Protein AF-0000000070124436 (afdb_homodimer)

Solvent-accessible surface area (backbone atoms only — not comparable to full-atom values): 19548 Å² total; per-residue (Å²): 135,84,79,78,80,75,77,77,76,76,77,74,76,73,74,72,74,65,78,70,79,75,69,71,74,76,61,73,59,86,66,74,89,66,59,55,86,72,62,61,58,16,53,61,48,29,40,50,40,64,62,49,40,43,67,72,51,75,70,57,76,91,48,35,59,70,53,32,69,69,32,52,50,45,38,53,51,52,23,51,37,37,50,46,36,43,63,74,24,42,48,58,51,40,73,71,40,59,71,69,62,23,51,17,34,51,40,8,45,36,22,35,48,30,46,24,31,52,34,46,41,51,49,46,52,24,47,66,58,54,58,83,84,62,58,70,65,58,50,52,48,50,54,50,50,39,52,52,42,46,52,52,29,53,52,32,47,52,53,24,45,75,32,48,74,38,57,18,32,60,67,88,53,84,114,135,85,80,75,81,75,77,77,76,76,76,74,76,72,73,72,73,66,77,69,78,74,69,68,74,78,60,73,59,85,65,74,90,68,59,54,86,72,61,59,59,16,54,62,49,30,40,51,40,66,63,49,41,43,67,70,51,76,68,57,75,91,49,35,58,71,54,32,68,68,32,51,49,45,37,52,51,51,23,52,38,38,48,45,36,45,63,74,25,41,47,58,51,39,74,71,41,61,71,68,60,23,52,17,33,50,40,7,43,37,23,34,47,30,45,24,32,51,33,45,41,51,51,45,51,26,48,67,58,54,57,83,83,64,58,69,66,60,49,50,50,52,52,50,49,39,53,50,40,47,52,53,28,52,52,33,48,52,53,24,46,74,33,48,73,38,57,18,32,59,65,88,52,83,112

Foldseek 3Di:
DPPPPPPPPPPPPPPPPPPDPPPVPLPPQPADQDWCVVQAQFADFFACLLVSLCVNLVDDLVCLQSHHPVSLVSLVVNLVQLVCCLPVWLVVQLVPDDDLSNVQSVLSNLSSLLNNLVSVLSNLSNCLNHDPDDPPVVSVVSVVVSVVSVVVNVVSSVVRNVRGPRGHDGTDDGD/DPPPPPPPPPPPPPPPPPPDPPPVPLPPQPADQDWCVVQAQFADFFACLLVSLCVNLVDDLVCLQSHHPVSLVSLVVNLVQLVCCLPVWLVVQLVPDDDLSNVQSVLSSLSSLLNNLVSVLSNLSNCLNHDDDDPPVVSVVSVVVSVVSVVVNVVSSVVRNVRGPRGHDGTDDGD

Nearest PDB structures (foldseek):
  1cnt-assembly1_4  TM=2.556E-01  e=4.497E+00  Homo sapiens
  1cnt-assembly1_4  TM=2.766E-01  e=3.875E+00  Homo sapiens

Sequence (350 aa):
MFFSKTLILALATAAVALPTSQQLDKRAGILKKEPYSQFQVSDGVGGDALAEVKKKFPIDEAKIASIDPADLQIIKDARTTAEKAEVEGFNPAIAKATGEEKEELEVGKTKNKVLKLQLEVEELQAELAQVKTENAEDKKKRAAKLEEEKKKLDSNINLDKKNAGKKSKSVAFNGMFFSKTLILALATAAVALPTSQQLDKRAGILKKEPYSQFQVSDGVGGDALAEVKKKFPIDEAKIASIDPADLQIIKDARTTAEKAEVEGFNPAIAKATGEEKEELEVGKTKNKVLKLQLEVEELQAELAQVKTENAEDKKKRAAKLEEEKKKLDSNINLDKKNAGKKSKSVAFNG

Organism: Pyricularia oryzae (strain 70-15 / ATCC MYA-4617 / FGSC 8958) (NCBI:txid242507)

Secondary structure (DSSP, 8-state):
-----------------------------------HHHH---SEEBS-HHHHHHHHS---GGGGGG--HHHHHHHHHHHHHHHHIIIIIIHHHHHH--HHHHHHHHHHHHHHHHHHHHHHHHHHHHHHHH--S--HHHHHHHHHHHHHHHHHHHHHHHHHHHTBTSEE-------/-----------------------------------HHHH---SEEBS-HHHHHHHHS---GGGGGG--HHHHHHHHHHHHHHHHIIIIIIHHHHHH--HHHHHHHHHHHHHHHHHHHHHHHHHHHHHHHH--S--HHHHHHHHHHHHHHHHHHHHHHHHHHHTBT-EE-------

Structure (mmCIF, N/CA/C/O backbone):
data_AF-0000000070124436-model_v1
#
loop_
_entity.id
_entity.type
_entity.pdbx_description
1 polymer 'Small secreted protein'
#
loop_
_atom_site.group_PDB
_atom_site.id
_atom_site.type_symbol
_atom_site.label_atom_id
_atom_site.label_alt_id
_atom_site.label_comp_id
_atom_site.label_asym_id
_atom_site.label_entity_id
_atom_site.label_seq_id
_atom_site.pdbx_PDB_ins_code
_atom_site.Cartn_x
_atom_site.Cartn_y
_atom_site.Cartn_z
_atom_site.occupancy
_atom_site.B_iso_or_equiv
_atom_site.auth_seq_id
_atom_site.auth_comp_id
_atom_site.auth_asym_id
_atom_site.auth_atom_id
_atom_site.pdbx_PDB_model_num
ATOM 1 N N . MET A 1 1 ? -62.594 65.5 -26.578 1 29.92 1 MET A N 1
ATOM 2 C CA . MET A 1 1 ? -62.312 64.812 -25.297 1 29.92 1 MET A CA 1
ATOM 3 C C . MET A 1 1 ? -61.469 63.594 -25.484 1 29.92 1 MET A C 1
ATOM 5 O O . MET A 1 1 ? -61.875 62.656 -26.203 1 29.92 1 MET A O 1
ATOM 9 N N . PHE A 1 2 ? -60.062 63.781 -25.609 1 34.56 2 PHE A N 1
ATOM 10 C CA . PHE A 1 2 ? -58.969 62.906 -26 1 34.56 2 PHE A CA 1
ATOM 11 C C . PHE A 1 2 ? -58.781 61.781 -24.984 1 34.56 2 PHE A C 1
ATOM 13 O O . PHE A 1 2 ? -58.5 62.031 -23.812 1 34.56 2 PHE A O 1
ATOM 20 N N . PHE A 1 3 ? -59.594 60.75 -25.078 1 38.31 3 PHE A N 1
ATOM 21 C CA . PHE A 1 3 ? -59.562 59.531 -24.25 1 38.31 3 PHE A CA 1
ATOM 22 C C . PHE A 1 3 ? -58.156 58.906 -24.297 1 38.31 3 PHE A C 1
ATOM 24 O O . PHE A 1 3 ? -57.719 58.469 -25.359 1 38.31 3 PHE A O 1
ATOM 31 N N . SER A 1 4 ? -57.188 59.375 -23.547 1 36.41 4 SER A N 1
ATOM 32 C CA . SER A 1 4 ? -55.812 58.844 -23.391 1 36.41 4 SER A CA 1
ATOM 33 C C . SER A 1 4 ? -55.844 57.406 -22.891 1 36.41 4 SER A C 1
ATOM 35 O O . SER A 1 4 ? -56.375 57.156 -21.812 1 36.41 4 SER A O 1
ATOM 37 N N . LYS A 1 5 ? -55.875 56.438 -23.828 1 42.44 5 LYS A N 1
ATOM 38 C CA . LYS A 1 5 ? -55.844 55 -23.594 1 42.44 5 LYS A CA 1
ATOM 39 C C . LYS A 1 5 ? -54.594 54.625 -22.812 1 42.44 5 LYS A C 1
ATOM 41 O O . LYS A 1 5 ? -53.469 54.875 -23.25 1 42.44 5 LYS A O 1
ATOM 46 N N . THR A 1 6 ? -54.688 54.688 -21.469 1 39.22 6 THR A N 1
ATOM 47 C CA . THR A 1 6 ? -53.625 54.281 -20.578 1 39.22 6 THR A CA 1
ATOM 48 C C . THR A 1 6 ? -53.281 52.812 -20.781 1 39.22 6 THR A C 1
ATOM 50 O O . THR A 1 6 ? -54.156 51.938 -20.656 1 39.22 6 THR A O 1
ATOM 53 N N . LEU A 1 7 ? -52.406 52.469 -21.672 1 38.19 7 LEU A N 1
ATOM 54 C CA . LEU A 1 7 ? -51.906 51.125 -21.922 1 38.19 7 LEU A CA 1
ATOM 55 C C . LEU A 1 7 ? -51.25 50.562 -20.656 1 38.19 7 LEU A C 1
ATOM 57 O O . LEU A 1 7 ? -50.281 51.125 -20.141 1 38.19 7 LEU A O 1
ATOM 61 N N . ILE A 1 8 ? -52.062 50 -19.766 1 37.03 8 ILE A N 1
ATOM 62 C CA . ILE A 1 8 ? -51.531 49.344 -18.578 1 37.03 8 ILE A CA 1
ATOM 63 C C . ILE A 1 8 ? -50.625 48.188 -19 1 37.03 8 ILE A C 1
ATOM 65 O O . ILE A 1 8 ? -51.062 47.25 -19.703 1 37.03 8 ILE A O 1
ATOM 69 N N . LEU A 1 9 ? -49.344 48.438 -19.188 1 38.34 9 LEU A N 1
ATOM 70 C CA . LEU A 1 9 ? -48.312 47.406 -19.406 1 38.34 9 LEU A CA 1
ATOM 71 C C . LEU A 1 9 ? -48.281 46.438 -18.234 1 38.34 9 LEU A C 1
ATOM 73 O O . LEU A 1 9 ? -47.969 46.812 -17.109 1 38.34 9 LEU A O 1
ATOM 77 N N . ALA A 1 10 ? -49.125 45.438 -18.25 1 35.84 10 ALA A N 1
ATOM 78 C CA . ALA A 1 10 ? -49.062 44.344 -17.297 1 35.84 10 ALA A CA 1
ATOM 79 C C . ALA A 1 10 ? -47.688 43.688 -17.312 1 35.84 10 ALA A C 1
ATOM 81 O O . ALA A 1 10 ? -47.25 43.156 -18.359 1 35.84 10 ALA A O 1
ATOM 82 N N . LEU A 1 11 ? -46.75 44.281 -16.625 1 37.69 11 LEU A N 1
ATOM 83 C CA . LEU A 1 11 ? -45.469 43.562 -16.406 1 37.69 11 LEU A CA 1
ATOM 84 C C . LEU A 1 11 ? -45.719 42.188 -15.797 1 37.69 11 LEU A C 1
ATOM 86 O O . LEU A 1 11 ? -46.188 42.094 -14.656 1 37.69 11 LEU A O 1
ATOM 90 N N . ALA A 1 12 ? -46.125 41.219 -16.609 1 35.34 12 ALA A N 1
ATOM 91 C CA . ALA A 1 12 ? -46.188 39.812 -16.172 1 35.34 12 ALA A CA 1
ATOM 92 C C . ALA A 1 12 ? -44.875 39.406 -15.516 1 35.34 12 ALA A C 1
ATOM 94 O O . ALA A 1 12 ? -43.812 39.5 -16.109 1 35.34 12 ALA A O 1
ATOM 95 N N . THR A 1 13 ? -44.688 39.656 -14.219 1 33.97 13 THR A N 1
ATOM 96 C CA . THR A 1 13 ? -43.562 39.094 -13.453 1 33.97 13 THR A CA 1
ATOM 97 C C . THR A 1 13 ? -43.438 37.594 -13.703 1 33.97 13 THR A C 1
ATOM 99 O O . THR A 1 13 ? -44.344 36.812 -13.414 1 33.97 13 THR A O 1
ATOM 102 N N . ALA A 1 14 ? -42.844 37.156 -14.828 1 34.78 14 ALA A N 1
ATOM 103 C CA . ALA A 1 14 ? -42.5 35.75 -14.969 1 34.78 14 ALA A CA 1
ATOM 104 C C . ALA A 1 14 ? -41.719 35.281 -13.742 1 34.78 14 ALA A C 1
ATOM 106 O O . ALA A 1 14 ? -40.688 35.844 -13.398 1 34.78 14 ALA A O 1
ATOM 107 N N . ALA A 1 15 ? -42.438 34.781 -12.758 1 35.09 15 ALA A N 1
ATOM 108 C CA . ALA A 1 15 ? -41.781 34 -11.711 1 35.09 15 ALA A CA 1
ATOM 109 C C . ALA A 1 15 ? -40.75 33.031 -12.305 1 35.09 15 ALA A C 1
ATOM 111 O O . ALA A 1 15 ? -41.094 32.219 -13.172 1 35.09 15 ALA A O 1
ATOM 112 N N . VAL A 1 16 ? -39.531 33.5 -12.609 1 34.16 16 VAL A N 1
ATOM 113 C CA . VAL A 1 16 ? -38.469 32.562 -12.875 1 34.16 16 VAL A CA 1
ATOM 114 C C . VAL A 1 16 ? -38.531 31.391 -11.875 1 34.16 16 VAL A C 1
ATOM 116 O O . VAL A 1 16 ? -38.406 31.594 -10.672 1 34.16 16 VAL A O 1
ATOM 119 N N . ALA A 1 17 ? -39.406 30.359 -12.109 1 35.66 17 ALA A N 1
ATOM 120 C CA . ALA A 1 17 ? -39.25 29.109 -11.383 1 35.66 17 ALA A CA 1
ATOM 121 C C . ALA A 1 17 ? -37.781 28.766 -11.156 1 35.66 17 ALA A C 1
ATOM 123 O O . ALA A 1 17 ? -37 28.672 -12.109 1 35.66 17 ALA A O 1
ATOM 124 N N . LEU A 1 18 ? -37.094 29.359 -10.188 1 31.45 18 LEU A N 1
ATOM 125 C CA . LEU A 1 18 ? -35.781 28.812 -9.789 1 31.45 18 LEU A CA 1
ATOM 126 C C . LEU A 1 18 ? -35.812 27.281 -9.828 1 31.45 18 LEU A C 1
ATOM 128 O O . LEU A 1 18 ? -36.812 26.672 -9.422 1 31.45 18 LEU A O 1
ATOM 132 N N . PRO A 1 19 ? -35.094 26.641 -10.812 1 36.31 19 PRO A N 1
ATOM 133 C CA . PRO A 1 19 ? -35.062 25.172 -10.742 1 36.31 19 PRO A CA 1
ATOM 134 C C . PRO A 1 19 ? -35.031 24.656 -9.312 1 36.31 19 PRO A C 1
ATOM 136 O O . PRO A 1 19 ? -34.438 25.297 -8.43 1 36.31 19 PRO A O 1
ATOM 139 N N . THR A 1 20 ? -36.156 24.062 -8.805 1 34.97 20 THR A N 1
ATOM 140 C CA . THR A 1 20 ? -36.125 23.25 -7.59 1 34.97 20 THR A CA 1
ATOM 141 C C . THR A 1 20 ? -34.781 22.609 -7.387 1 34.97 20 THR A C 1
ATOM 143 O O . THR A 1 20 ? -34.062 22.328 -8.352 1 34.97 20 THR A O 1
ATOM 146 N N . SER A 1 21 ? -34.125 22.797 -6.289 1 34.53 21 SER A N 1
ATOM 147 C CA . SER A 1 21 ? -32.969 22.047 -5.781 1 34.53 21 SER A CA 1
ATOM 148 C C . SER A 1 21 ? -33 20.594 -6.25 1 34.53 21 SER A C 1
ATOM 150 O O . SER A 1 21 ? -34 19.891 -6.035 1 34.53 21 SER A O 1
ATOM 152 N N . GLN A 1 22 ? -32.688 20.234 -7.465 1 35.53 22 GLN A N 1
ATOM 153 C CA . GLN A 1 22 ? -32.5 18.828 -7.852 1 35.53 22 GLN A CA 1
ATOM 154 C C . GLN A 1 22 ? -32.094 17.984 -6.656 1 35.53 22 GLN A C 1
ATOM 156 O O . GLN A 1 22 ? -31 18.156 -6.109 1 35.53 22 GLN A O 1
ATOM 161 N N . GLN A 1 23 ? -32.938 17.766 -5.672 1 34.28 23 GLN A N 1
ATOM 162 C CA . GLN A 1 23 ? -32.75 16.688 -4.719 1 34.28 23 GLN A CA 1
ATOM 163 C C . GLN A 1 23 ? -31.969 15.523 -5.359 1 34.28 23 GLN A C 1
ATOM 165 O O . GLN A 1 23 ? -32.469 14.914 -6.316 1 34.28 23 GLN A O 1
ATOM 170 N N . LEU A 1 24 ? -30.781 15.609 -5.734 1 37.94 24 LEU A N 1
ATOM 171 C CA . LEU A 1 24 ? -30.031 14.414 -6.121 1 37.94 24 LEU A CA 1
ATOM 172 C C . LEU A 1 24 ? -30.641 13.172 -5.48 1 37.94 24 LEU A C 1
ATOM 174 O O . LEU A 1 24 ? -30.828 13.117 -4.262 1 37.94 24 LEU A O 1
ATOM 178 N N . ASP A 1 25 ? -31.625 12.547 -6.012 1 37.94 25 ASP A N 1
ATOM 179 C CA . ASP A 1 25 ? -32.188 11.258 -5.598 1 37.94 25 ASP A CA 1
ATOM 180 C C . ASP A 1 25 ? -31.156 10.43 -4.836 1 37.94 25 ASP A C 1
ATOM 182 O O . ASP A 1 25 ? -30.094 10.102 -5.375 1 37.94 25 ASP A O 1
ATOM 186 N N . LYS A 1 26 ? -30.844 10.688 -3.6 1 44.31 26 LYS A N 1
ATOM 187 C CA . LYS A 1 26 ? -30.078 9.805 -2.73 1 44.31 26 LYS A CA 1
ATOM 188 C C . LYS A 1 26 ? -30.266 8.344 -3.119 1 44.31 26 LYS A C 1
ATOM 190 O O . LYS A 1 26 ? -31.344 7.773 -2.893 1 44.31 26 LYS A O 1
ATOM 195 N N . ARG A 1 27 ? -29.812 7.844 -4.262 1 51.59 27 ARG A N 1
ATOM 196 C CA . ARG A 1 27 ? -29.906 6.434 -4.633 1 51.59 27 ARG A CA 1
ATOM 197 C C . ARG A 1 27 ? -29.562 5.535 -3.447 1 51.59 27 ARG A C 1
ATOM 199 O O . ARG A 1 27 ? -28.609 5.797 -2.719 1 51.59 27 ARG A O 1
ATOM 206 N N . ALA A 1 28 ? -30.516 4.719 -2.883 1 57.5 28 ALA A N 1
ATOM 207 C CA . ALA A 1 28 ? -30.375 3.783 -1.77 1 57.5 28 ALA A CA 1
ATOM 208 C C . ALA A 1 28 ? -29.172 2.855 -1.979 1 57.5 28 ALA A C 1
ATOM 210 O O . ALA A 1 28 ? -28.844 2.502 -3.115 1 57.5 28 ALA A O 1
ATOM 211 N N . GLY A 1 29 ? -28.328 2.711 -1.024 1 70.06 29 GLY A N 1
ATOM 212 C CA . GLY A 1 29 ? -27.25 1.732 -1.047 1 70.06 29 GLY A CA 1
ATOM 213 C C . GLY A 1 29 ? -27.672 0.386 -1.6 1 70.06 29 GLY A C 1
ATOM 214 O O . GLY A 1 29 ? -28.766 -0.093 -1.301 1 70.06 29 GLY A O 1
ATOM 215 N N . ILE A 1 30 ? -26.938 -0.094 -2.631 1 88.44 30 ILE A N 1
ATOM 216 C CA . ILE A 1 30 ? -27.266 -1.363 -3.27 1 88.44 30 ILE A CA 1
ATOM 217 C C . ILE A 1 30 ? -26.406 -2.477 -2.689 1 88.44 30 ILE A C 1
ATOM 219 O O . ILE A 1 30 ? -26.672 -3.66 -2.906 1 88.44 30 ILE A O 1
ATOM 223 N N . LEU A 1 31 ? -25.422 -2.105 -1.92 1 96.06 31 LEU A N 1
ATOM 224 C CA . LEU A 1 31 ? -24.531 -3.115 -1.346 1 96.06 31 LEU A CA 1
ATOM 225 C C . LEU A 1 31 ? -24.969 -3.49 0.064 1 96.06 31 LEU A C 1
ATOM 227 O O . LEU A 1 31 ? -25.562 -2.666 0.775 1 96.06 31 LEU A O 1
ATOM 231 N N . LYS A 1 32 ? -24.703 -4.684 0.387 1 93.56 32 LYS A N 1
ATOM 232 C CA . LYS A 1 32 ? -24.891 -5.191 1.741 1 93.56 32 LYS A CA 1
ATOM 233 C C . LYS A 1 32 ? -23.562 -5.602 2.375 1 93.56 32 LYS A C 1
ATOM 235 O O . LYS A 1 32 ? -22.719 -6.191 1.711 1 93.56 32 LYS A O 1
ATOM 240 N N . LYS A 1 33 ? -23.5 -5.254 3.635 1 93.5 33 LYS A N 1
ATOM 241 C CA . LYS A 1 33 ? -22.328 -5.723 4.371 1 93.5 33 LYS A CA 1
ATOM 242 C C . LYS A 1 33 ? -22.359 -7.238 4.562 1 93.5 33 LYS A C 1
ATOM 244 O O . LYS A 1 33 ? -23.344 -7.777 5.066 1 93.5 33 LYS A O 1
ATOM 249 N N . GLU A 1 34 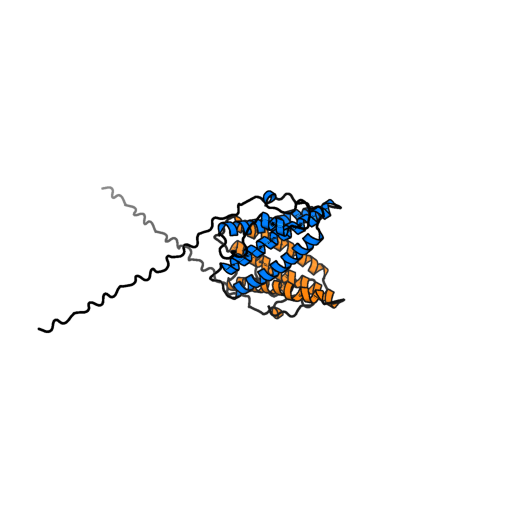? -21.375 -7.926 4.129 1 95.38 34 GLU A N 1
ATOM 250 C CA . GLU A 1 34 ? -21.25 -9.375 4.23 1 95.38 34 GLU A CA 1
ATOM 251 C C . GLU A 1 34 ? -19.891 -9.781 4.785 1 95.38 34 GLU A C 1
ATOM 253 O O . GLU A 1 34 ? -18.906 -9.055 4.633 1 95.38 34 GLU A O 1
ATOM 258 N N . PRO A 1 35 ? -19.828 -10.898 5.566 1 95.44 35 PRO A N 1
ATOM 259 C CA . PRO A 1 35 ? -18.516 -11.383 5.973 1 95.44 35 PRO A CA 1
ATOM 260 C C . PRO A 1 35 ? -17.656 -11.836 4.789 1 95.44 35 PRO A C 1
ATOM 262 O O . PRO A 1 35 ? -18.188 -12.102 3.707 1 95.44 35 PRO A O 1
ATOM 265 N N . TYR A 1 36 ? -16.406 -11.922 4.945 1 97.38 36 TYR A N 1
ATOM 266 C CA . TYR A 1 36 ? -15.453 -12.258 3.9 1 97.38 36 TYR A CA 1
ATOM 267 C C . TYR A 1 36 ? -15.844 -13.555 3.195 1 97.38 36 TYR A C 1
ATOM 269 O O . TYR A 1 36 ? -15.719 -13.664 1.973 1 97.38 36 TYR A O 1
ATOM 277 N N . SER A 1 37 ? -16.297 -14.539 3.994 1 96.38 37 SER A N 1
ATOM 278 C CA . SER A 1 37 ? -16.656 -15.844 3.447 1 96.38 37 SER A CA 1
ATOM 279 C C . SER A 1 37 ? -17.734 -15.727 2.379 1 96.38 37 SER A C 1
ATOM 281 O O . SER A 1 37 ? -17.828 -16.578 1.495 1 96.38 37 SER A O 1
ATOM 283 N N . GLN A 1 38 ? -18.453 -14.594 2.418 1 96.19 38 GLN A N 1
ATOM 284 C CA . GLN A 1 38 ? -19.562 -14.438 1.489 1 96.19 38 GLN A CA 1
ATOM 285 C C . GLN A 1 38 ? -19.172 -13.594 0.283 1 96.19 38 GLN A C 1
ATOM 287 O O . GLN A 1 38 ? -19.703 -13.781 -0.815 1 96.19 38 GLN A O 1
ATOM 292 N N . PHE A 1 39 ? -18.188 -12.734 0.485 1 97.69 39 PHE A N 1
ATOM 293 C CA . PHE A 1 39 ? -17.953 -11.852 -0.647 1 97.69 39 PHE A CA 1
ATOM 294 C C . PHE A 1 39 ? -16.609 -12.172 -1.301 1 97.69 39 PHE A C 1
ATOM 296 O O . PHE A 1 39 ? -16.266 -11.609 -2.346 1 97.69 39 PHE A O 1
ATOM 303 N N . GLN A 1 40 ? -15.836 -13.078 -0.68 1 98.44 40 GLN A N 1
ATOM 304 C CA . GLN A 1 40 ? -14.57 -13.461 -1.294 1 98.44 40 GLN A CA 1
ATOM 305 C C . GLN A 1 40 ? -14.789 -14.094 -2.664 1 98.44 40 GLN A C 1
ATOM 307 O O . GLN A 1 40 ? -15.883 -14.586 -2.959 1 98.44 40 GLN A O 1
ATOM 312 N N . VAL A 1 41 ? -13.664 -14.094 -3.545 1 98.81 41 VAL A N 1
ATOM 313 C CA . VAL A 1 41 ? -13.773 -14.609 -4.902 1 98.81 41 VAL A CA 1
ATOM 314 C C . VAL A 1 41 ? -12.695 -15.664 -5.141 1 98.81 41 VAL A C 1
ATOM 316 O O . VAL A 1 41 ? -12.352 -15.969 -6.285 1 98.81 41 VAL A O 1
ATOM 319 N N . SER A 1 42 ? -12.094 -16.203 -4.082 1 98.88 42 SER A N 1
ATOM 320 C CA . SER A 1 42 ? -10.836 -16.938 -4.172 1 98.88 42 SER A CA 1
ATOM 321 C C . SER A 1 42 ? -11.07 -18.422 -4.34 1 98.88 42 SER A C 1
ATOM 323 O O . SER A 1 42 ? -10.141 -19.188 -4.609 1 98.88 42 SER A O 1
ATOM 325 N N . ASP A 1 43 ? -12.344 -18.906 -4.164 1 98.31 43 ASP A N 1
ATOM 326 C CA . ASP A 1 43 ? -12.617 -20.328 -4.383 1 98.31 43 ASP A CA 1
ATOM 327 C C . ASP A 1 43 ? -12.93 -20.609 -5.852 1 98.31 43 ASP A C 1
ATOM 329 O O . ASP A 1 43 ? -13.164 -19.688 -6.629 1 98.31 43 ASP A O 1
ATOM 333 N N . GLY A 1 44 ? -12.836 -21.953 -6.262 1 98.31 44 GLY A N 1
ATOM 334 C CA . GLY A 1 44 ? -13.172 -22.359 -7.617 1 98.31 44 GLY A CA 1
ATOM 335 C C . GLY A 1 44 ? -11.961 -22.469 -8.531 1 98.31 44 GLY A C 1
ATOM 336 O O . GLY A 1 44 ? -11.062 -23.266 -8.273 1 98.31 44 GLY A O 1
ATOM 337 N N . VAL A 1 45 ? -11.922 -21.625 -9.633 1 98.88 45 VAL A N 1
ATOM 338 C CA . VAL A 1 45 ? -10.82 -21.641 -10.586 1 98.88 45 VAL A CA 1
ATOM 339 C C . VAL A 1 45 ? -10.414 -20.219 -10.945 1 98.88 45 VAL A C 1
ATOM 341 O O . VAL A 1 45 ? -11.219 -19.281 -10.82 1 98.88 45 VAL A O 1
ATOM 344 N N . GLY A 1 46 ? -9.195 -20.094 -11.32 1 98.88 46 GLY A N 1
ATOM 345 C CA . GLY A 1 46 ? -8.734 -18.812 -11.805 1 98.88 46 GLY A CA 1
ATOM 346 C C . GLY A 1 46 ? -9.289 -18.453 -13.172 1 98.88 46 GLY A C 1
ATOM 347 O O . GLY A 1 46 ? -9.859 -19.297 -13.859 1 98.88 46 GLY A O 1
ATOM 348 N N . GLY A 1 47 ? -9.18 -17.156 -13.5 1 98.88 47 GLY A N 1
ATOM 349 C CA . GLY A 1 47 ? -9.445 -16.766 -14.875 1 98.88 47 GLY A CA 1
ATOM 350 C C . GLY A 1 47 ? -10.492 -15.672 -14.992 1 98.88 47 GLY A C 1
ATOM 351 O O . GLY A 1 47 ? -10.516 -14.93 -15.977 1 98.88 47 GLY A O 1
ATOM 352 N N . ASP A 1 48 ? -11.43 -15.562 -14.023 1 98.75 48 ASP A N 1
ATOM 353 C CA . ASP A 1 48 ? -12.562 -14.656 -14.164 1 98.75 48 ASP A CA 1
ATOM 354 C C . ASP A 1 48 ? -12.758 -13.812 -12.906 1 98.75 48 ASP A C 1
ATOM 356 O O . ASP A 1 48 ? -13.891 -13.453 -12.562 1 98.75 48 ASP A O 1
ATOM 360 N N . ALA A 1 49 ? -11.672 -13.57 -12.18 1 98.94 49 ALA A N 1
ATOM 361 C CA . ALA A 1 49 ? -11.75 -12.922 -10.867 1 98.94 49 ALA A CA 1
ATOM 362 C C . ALA A 1 49 ? -12.453 -11.57 -10.969 1 98.94 49 ALA A C 1
ATOM 364 O O . ALA A 1 49 ? -13.312 -11.25 -10.141 1 98.94 49 ALA A O 1
ATOM 365 N N . LEU A 1 50 ? -12.133 -10.766 -12.016 1 98.94 50 LEU A N 1
ATOM 366 C CA . LEU A 1 50 ? -12.734 -9.445 -12.125 1 98.94 50 LEU A CA 1
ATOM 367 C C . LEU A 1 50 ? -14.25 -9.547 -12.297 1 98.94 50 LEU A C 1
ATOM 369 O O . LEU A 1 50 ? -15 -8.789 -11.68 1 98.94 50 LEU A O 1
ATOM 373 N N . ALA A 1 51 ? -14.633 -10.414 -13.164 1 98.75 51 ALA A N 1
ATOM 374 C CA . ALA A 1 51 ? -16.062 -10.617 -13.367 1 98.75 51 ALA A CA 1
ATOM 375 C C . ALA A 1 51 ? -16.75 -11.039 -12.07 1 98.75 51 ALA A C 1
ATOM 377 O O . ALA A 1 51 ? -17.859 -10.578 -11.766 1 98.75 51 ALA A O 1
ATOM 378 N N . GLU A 1 52 ? -16.125 -11.891 -11.273 1 98.81 52 GLU A N 1
ATOM 379 C CA . GLU A 1 52 ? -16.672 -12.32 -9.992 1 98.81 52 GLU A CA 1
ATOM 380 C C . GLU A 1 52 ? -16.75 -11.164 -9 1 98.81 52 GLU A C 1
ATOM 382 O O . GLU A 1 52 ? -17.734 -11.039 -8.266 1 98.81 52 GLU A O 1
ATOM 387 N N . VAL A 1 53 ? -15.773 -10.297 -8.992 1 98.88 53 VAL A N 1
ATOM 388 C CA . VAL A 1 53 ? -15.797 -9.125 -8.117 1 98.88 53 VAL A CA 1
ATOM 389 C C . VAL A 1 53 ? -16.969 -8.227 -8.492 1 98.88 53 VAL A C 1
ATOM 391 O O . VAL A 1 53 ? -17.703 -7.746 -7.621 1 98.88 53 VAL A O 1
ATOM 394 N N . LYS A 1 54 ? -17.156 -7.984 -9.789 1 98.38 54 LYS A N 1
ATOM 395 C CA . LYS A 1 54 ? -18.219 -7.09 -10.25 1 98.38 54 LYS A CA 1
ATOM 396 C C . LYS A 1 54 ? -19.594 -7.66 -9.93 1 98.38 54 LYS A C 1
ATOM 398 O O . LYS A 1 54 ? -20.547 -6.906 -9.711 1 98.38 54 LYS A O 1
ATOM 403 N N . LYS A 1 55 ? -19.656 -8.953 -9.875 1 97.75 55 LYS A N 1
ATOM 404 C CA . LYS A 1 55 ? -20.906 -9.586 -9.484 1 97.75 55 LYS A CA 1
ATOM 405 C C . LYS A 1 55 ? -21.188 -9.359 -8 1 97.75 55 LYS A C 1
ATOM 407 O O . LYS A 1 55 ? -22.328 -9.094 -7.613 1 97.75 55 LYS A O 1
ATOM 412 N N . LYS A 1 56 ? -20.156 -9.414 -7.148 1 97.81 56 LYS A N 1
ATOM 413 C CA . LYS A 1 56 ? -20.297 -9.234 -5.707 1 97.81 56 LYS A CA 1
ATOM 414 C C . LYS A 1 56 ? -20.5 -7.762 -5.355 1 97.81 56 LYS A C 1
ATOM 416 O O . LYS A 1 56 ? -21.172 -7.438 -4.375 1 97.81 56 LYS A O 1
ATOM 421 N N . PHE A 1 57 ? -19.922 -6.941 -6.137 1 98.31 57 PHE A N 1
ATOM 422 C CA . PHE A 1 57 ? -19.969 -5.496 -5.949 1 98.31 57 PHE A CA 1
ATOM 423 C C . PHE A 1 57 ? -20.406 -4.801 -7.234 1 98.31 57 PHE A C 1
ATOM 425 O O . PHE A 1 57 ? -19.594 -4.18 -7.918 1 98.31 57 PHE A O 1
ATOM 432 N N . PRO A 1 58 ? -21.734 -4.789 -7.484 1 97.19 58 PRO A N 1
ATOM 433 C CA . PRO A 1 58 ? -22.219 -4.27 -8.766 1 97.19 58 PRO A CA 1
ATOM 434 C C . PRO A 1 58 ? -22.297 -2.746 -8.789 1 97.19 58 PRO A C 1
ATOM 436 O O . PRO A 1 58 ? -23.375 -2.186 -9.008 1 97.19 58 PRO A O 1
ATOM 439 N N . ILE A 1 59 ? -21.156 -2.17 -8.664 1 95.38 59 ILE A N 1
ATOM 440 C CA . ILE A 1 59 ? -21.031 -0.716 -8.695 1 95.38 59 ILE A CA 1
ATOM 441 C C . ILE A 1 59 ? -21.016 -0.236 -10.148 1 95.38 59 ILE A C 1
ATOM 443 O O . ILE A 1 59 ? -20.312 -0.8 -10.984 1 95.38 59 ILE A O 1
ATOM 447 N N . ASP A 1 60 ? -21.828 0.796 -10.406 1 94 60 ASP A N 1
ATOM 448 C CA . ASP A 1 60 ? -21.75 1.47 -11.703 1 94 60 ASP A CA 1
ATOM 449 C C . ASP A 1 60 ? -20.594 2.465 -11.742 1 94 60 ASP A C 1
ATOM 451 O O . ASP A 1 60 ? -20.719 3.58 -11.227 1 94 60 ASP A O 1
ATOM 455 N N . GLU A 1 61 ? -19.547 2.094 -12.422 1 93.75 61 GLU A N 1
ATOM 456 C CA . GLU A 1 61 ? -18.328 2.898 -12.43 1 93.75 61 GLU A CA 1
ATOM 457 C C . GLU A 1 61 ? -18.562 4.254 -13.086 1 93.75 61 GLU A C 1
ATOM 459 O O . GLU A 1 61 ? -17.922 5.25 -12.727 1 93.75 61 GLU A O 1
ATOM 464 N N . ALA A 1 62 ? -19.484 4.324 -13.945 1 93.31 62 ALA A N 1
ATOM 465 C CA . ALA A 1 62 ? -19.812 5.574 -14.625 1 93.31 62 ALA A CA 1
ATOM 466 C C . ALA A 1 62 ? -20.484 6.559 -13.672 1 93.31 62 ALA A C 1
ATOM 468 O O . ALA A 1 62 ? -20.516 7.766 -13.938 1 93.31 62 ALA A O 1
ATOM 469 N N . LYS A 1 63 ? -21 6.055 -12.602 1 94.31 63 LYS A N 1
ATOM 470 C CA . LYS A 1 63 ? -21.734 6.891 -11.648 1 94.31 63 LYS A CA 1
ATOM 471 C C . LYS A 1 63 ? -21.047 6.891 -10.281 1 94.31 63 LYS A C 1
ATOM 473 O O . LYS A 1 63 ? -21.688 7.148 -9.266 1 94.31 63 LYS A O 1
ATOM 478 N N . ILE A 1 64 ? -19.781 6.613 -10.273 1 96.06 64 ILE A N 1
ATOM 479 C CA . ILE A 1 64 ? -19.078 6.418 -9.016 1 96.06 64 ILE A CA 1
ATOM 480 C C . ILE A 1 64 ? -19 7.742 -8.25 1 96.06 64 ILE A C 1
ATOM 482 O O . ILE A 1 64 ? -18.938 7.754 -7.023 1 96.06 64 ILE A O 1
ATOM 486 N N . ALA A 1 65 ? -19.109 8.836 -8.953 1 93.44 65 ALA A N 1
ATOM 487 C CA . ALA A 1 65 ? -19.062 10.156 -8.336 1 93.44 65 ALA A CA 1
ATOM 488 C C . ALA A 1 65 ? -20.25 10.375 -7.402 1 93.44 65 ALA A C 1
ATOM 490 O O . ALA A 1 65 ? -20.172 11.141 -6.445 1 93.44 65 ALA A O 1
ATOM 491 N N . SER A 1 66 ? -21.328 9.695 -7.672 1 93.94 66 SER A N 1
ATOM 492 C CA . SER A 1 66 ? -22.547 9.875 -6.891 1 93.94 66 SER A CA 1
ATOM 493 C C . SER A 1 66 ? -22.875 8.633 -6.066 1 93.94 66 SER A C 1
ATOM 495 O O . SER A 1 66 ? -24.016 8.438 -5.641 1 93.94 66 SER A O 1
ATOM 497 N N . ILE A 1 67 ? -21.844 7.828 -5.855 1 95.44 67 ILE A N 1
ATOM 498 C CA . ILE A 1 67 ? -22.062 6.613 -5.082 1 95.44 67 ILE A CA 1
ATOM 499 C C . ILE A 1 67 ? -22.594 6.973 -3.695 1 95.44 67 ILE A C 1
ATOM 501 O O . ILE A 1 67 ? -22.188 7.973 -3.104 1 95.44 67 ILE A O 1
ATOM 505 N N . ASP A 1 68 ? -23.547 6.145 -3.188 1 93.75 68 ASP A N 1
ATOM 506 C CA . ASP A 1 68 ? -24.078 6.277 -1.836 1 93.75 68 ASP A CA 1
ATOM 507 C C . ASP A 1 68 ? -22.969 6.145 -0.791 1 93.75 68 ASP A C 1
ATOM 509 O O . ASP A 1 68 ? -22.141 5.234 -0.869 1 93.75 68 ASP A O 1
ATOM 513 N N . PRO A 1 69 ? -22.969 7.062 0.196 1 91.62 69 PRO A N 1
ATOM 514 C CA . PRO A 1 69 ? -21.922 6.996 1.21 1 91.62 69 PRO A CA 1
ATOM 515 C C . PRO A 1 69 ? -21.891 5.656 1.944 1 91.62 69 PRO A C 1
ATOM 517 O O . PRO A 1 69 ? -20.812 5.188 2.338 1 91.62 69 PRO A O 1
ATOM 520 N N . ALA A 1 70 ? -22.969 5.07 2.184 1 92.69 70 ALA A N 1
ATOM 521 C CA . ALA A 1 70 ? -23.016 3.764 2.836 1 92.69 70 ALA A CA 1
ATOM 522 C C . ALA A 1 70 ? -22.375 2.693 1.958 1 92.69 70 ALA A C 1
ATOM 524 O O . ALA A 1 70 ? -21.641 1.825 2.455 1 92.69 70 ALA A O 1
ATOM 525 N N . ASP A 1 71 ? -22.641 2.771 0.646 1 96.5 71 ASP A N 1
ATOM 526 C CA . ASP A 1 71 ? -22.016 1.847 -0.294 1 96.5 71 ASP A CA 1
ATOM 527 C C . ASP A 1 71 ? -20.5 2.045 -0.334 1 96.5 71 ASP A C 1
ATOM 529 O O . ASP A 1 71 ? -19.734 1.074 -0.363 1 96.5 71 ASP A O 1
ATOM 533 N N . LEU A 1 72 ? -20.125 3.277 -0.309 1 95.5 72 LEU A N 1
ATOM 534 C CA . LEU A 1 72 ? -18.688 3.561 -0.306 1 95.5 72 LEU A CA 1
ATOM 535 C C . LEU A 1 72 ? -18.031 2.99 0.943 1 95.5 72 LEU A C 1
ATOM 537 O O . LEU A 1 72 ? -16.922 2.453 0.872 1 95.5 72 LEU A O 1
ATOM 541 N N . GLN A 1 73 ? -18.703 3.094 2.047 1 92.75 73 GLN A N 1
ATOM 542 C CA . GLN A 1 73 ? -18.141 2.529 3.273 1 92.75 73 GLN A CA 1
ATOM 543 C C . GLN A 1 73 ? -18.031 1.011 3.182 1 92.75 73 GLN A C 1
ATOM 545 O O . GLN A 1 73 ? -17.062 0.423 3.658 1 92.75 73 GLN A O 1
ATOM 550 N N . ILE A 1 74 ? -18.969 0.364 2.57 1 95.56 74 ILE A N 1
ATOM 551 C CA . ILE A 1 74 ? -18.922 -1.084 2.395 1 95.56 74 ILE A CA 1
ATOM 552 C C . ILE A 1 74 ? -17.75 -1.463 1.502 1 95.56 74 ILE A C 1
ATOM 554 O O . ILE A 1 74 ? -17.047 -2.438 1.774 1 95.56 74 ILE A O 1
ATOM 558 N N . ILE A 1 75 ? -17.516 -0.665 0.473 1 97.5 75 ILE A N 1
ATOM 559 C CA . ILE A 1 75 ? -16.391 -0.885 -0.424 1 97.5 75 ILE A CA 1
ATOM 560 C C . ILE A 1 75 ? -15.078 -0.775 0.356 1 97.5 75 ILE A C 1
ATOM 562 O O . ILE A 1 75 ? -14.219 -1.65 0.259 1 97.5 75 ILE A O 1
ATOM 566 N N . LYS A 1 76 ? -14.992 0.239 1.124 1 94.25 76 LYS A N 1
ATOM 567 C CA . LYS A 1 76 ? -13.781 0.466 1.911 1 94.25 76 LYS A CA 1
ATOM 568 C C . LYS A 1 76 ? -13.547 -0.675 2.896 1 94.25 76 LYS A C 1
ATOM 570 O O . LYS A 1 76 ? -12.422 -1.166 3.029 1 94.25 76 LYS A O 1
ATOM 575 N N . ASP A 1 77 ? -14.562 -1.089 3.545 1 92.75 77 ASP A N 1
ATOM 576 C CA . ASP A 1 77 ? -14.461 -2.164 4.527 1 92.75 77 ASP A CA 1
ATOM 577 C C . ASP A 1 77 ? -14.078 -3.482 3.859 1 92.75 77 ASP A C 1
ATOM 579 O O . ASP A 1 77 ? -13.227 -4.219 4.367 1 92.75 77 ASP A O 1
ATOM 583 N N . ALA A 1 78 ? -14.68 -3.771 2.771 1 96.69 78 ALA A N 1
ATOM 584 C CA . ALA A 1 78 ? -14.391 -5.008 2.051 1 96.69 78 ALA A CA 1
ATOM 585 C C . ALA A 1 78 ? -12.953 -5.016 1.527 1 96.69 78 ALA A C 1
ATOM 587 O O . ALA A 1 78 ? -12.273 -6.039 1.585 1 96.69 78 ALA A O 1
ATOM 588 N N . ARG A 1 79 ? -12.539 -3.852 1.021 1 97 79 ARG A N 1
ATOM 589 C CA . ARG A 1 79 ? -11.164 -3.711 0.573 1 97 79 ARG A CA 1
ATOM 590 C C . ARG A 1 79 ? -10.188 -4.012 1.705 1 97 79 ARG A C 1
ATOM 592 O O . ARG A 1 79 ? -9.25 -4.801 1.533 1 97 79 ARG A O 1
ATOM 599 N N . THR A 1 80 ? -10.477 -3.445 2.83 1 93.06 80 THR A N 1
ATOM 600 C CA . THR A 1 80 ? -9.625 -3.641 4 1 93.06 80 THR A CA 1
ATOM 601 C C . THR A 1 80 ? -9.625 -5.105 4.43 1 93.06 80 THR A C 1
ATOM 603 O O . THR A 1 80 ? -8.578 -5.66 4.766 1 93.06 80 THR A O 1
ATOM 606 N N . THR A 1 81 ? -10.719 -5.715 4.398 1 94.44 81 THR A N 1
ATOM 607 C CA . THR A 1 81 ? -10.836 -7.121 4.773 1 94.44 81 THR A CA 1
ATOM 608 C C . THR A 1 81 ? -10.07 -8.008 3.801 1 94.44 81 THR A C 1
ATOM 610 O O . THR A 1 81 ? -9.375 -8.938 4.215 1 94.44 81 THR A O 1
ATOM 613 N N . ALA A 1 82 ? -10.156 -7.719 2.543 1 97.44 82 ALA A N 1
ATOM 614 C CA . ALA A 1 82 ? -9.406 -8.469 1.536 1 97.44 82 ALA A CA 1
ATOM 615 C C . ALA A 1 82 ? -7.902 -8.328 1.756 1 97.44 82 ALA A C 1
ATOM 617 O O . ALA A 1 82 ? -7.152 -9.281 1.567 1 97.44 82 ALA A O 1
ATOM 618 N N . GLU A 1 83 ? -7.539 -7.152 2.145 1 94.56 83 GLU A N 1
ATOM 619 C CA . GLU A 1 83 ? -6.133 -6.922 2.453 1 94.56 83 GLU A CA 1
ATOM 620 C C . GLU A 1 83 ? -5.688 -7.746 3.656 1 94.56 83 GLU A C 1
ATOM 622 O O . GLU A 1 83 ? -4.609 -8.344 3.641 1 94.56 83 GLU A O 1
ATOM 627 N N . LYS A 1 84 ? -6.473 -7.77 4.668 1 91.19 84 LYS A N 1
ATOM 628 C CA . LYS A 1 84 ? -6.164 -8.57 5.848 1 91.19 84 LYS A CA 1
ATOM 629 C C . LYS A 1 84 ? -6.133 -10.062 5.504 1 91.19 84 LYS A C 1
ATOM 631 O O . LYS A 1 84 ? -5.27 -10.797 5.988 1 91.19 84 LYS A O 1
ATOM 636 N N . ALA A 1 85 ? -7.043 -10.43 4.707 1 96.56 85 ALA A N 1
ATOM 637 C CA . ALA A 1 85 ? -7.07 -11.828 4.285 1 96.56 85 ALA A CA 1
ATOM 638 C C . ALA A 1 85 ? -5.781 -12.211 3.561 1 96.56 85 ALA A C 1
ATOM 640 O O . ALA A 1 85 ? -5.293 -13.336 3.693 1 96.56 85 ALA A O 1
ATOM 641 N N . GLU A 1 86 ? -5.266 -11.266 2.775 1 96.06 86 GLU A N 1
ATOM 642 C CA . GLU A 1 86 ? -3.996 -11.508 2.102 1 96.06 86 GLU A CA 1
ATOM 643 C C . GLU A 1 86 ? -2.871 -11.734 3.107 1 96.06 86 GLU A C 1
ATOM 645 O O . GLU A 1 86 ? -2.172 -12.742 3.049 1 96.06 86 GLU A O 1
ATOM 650 N N . VAL A 1 87 ? -2.77 -10.883 4.066 1 89.5 87 VAL A N 1
ATOM 651 C CA . VAL A 1 87 ? -1.597 -10.805 4.93 1 89.5 87 VAL A CA 1
ATOM 652 C C . VAL A 1 87 ? -1.708 -11.828 6.051 1 89.5 87 VAL A C 1
ATOM 654 O O . VAL A 1 87 ? -0.724 -12.484 6.402 1 89.5 87 VAL A O 1
ATOM 657 N N . GLU A 1 88 ? -2.877 -11.945 6.57 1 90.44 88 GLU A N 1
ATOM 658 C CA . GLU A 1 88 ? -3.066 -12.781 7.754 1 90.44 88 GLU A CA 1
ATOM 659 C C . GLU A 1 88 ? -3.613 -14.156 7.379 1 90.44 88 GLU A C 1
ATOM 661 O O . GLU A 1 88 ? -3.6 -15.078 8.195 1 90.44 88 GLU A O 1
ATOM 666 N N . GLY A 1 89 ? -4.102 -14.258 6.168 1 95.69 89 GLY A N 1
ATOM 667 C CA . GLY A 1 89 ? -4.676 -15.516 5.719 1 95.69 89 GLY A CA 1
ATOM 668 C C . GLY A 1 89 ? -3.828 -16.219 4.68 1 95.69 89 GLY A C 1
ATOM 669 O O . GLY A 1 89 ? -3.139 -17.203 4.992 1 95.69 89 GLY A O 1
ATOM 670 N N . PHE A 1 90 ? -3.705 -15.664 3.559 1 98.12 90 PHE A N 1
ATOM 671 C CA . PHE A 1 90 ? -3.094 -16.312 2.406 1 98.12 90 PHE A CA 1
ATOM 672 C C . PHE A 1 90 ? -1.596 -16.5 2.617 1 98.12 90 PHE A C 1
ATOM 674 O O . PHE A 1 90 ? -1.054 -17.578 2.365 1 98.12 90 PHE A O 1
ATOM 681 N N . ASN A 1 91 ? -0.966 -15.461 3.09 1 93.5 91 ASN A N 1
ATOM 682 C CA . ASN A 1 91 ? 0.488 -15.523 3.191 1 93.5 91 ASN A CA 1
ATOM 683 C C . ASN A 1 91 ? 0.938 -16.641 4.133 1 93.5 91 ASN A C 1
ATOM 685 O O . ASN A 1 91 ? 1.729 -17.5 3.744 1 93.5 91 ASN A O 1
ATOM 689 N N . PRO A 1 92 ? 0.46 -16.672 5.34 1 95.25 92 PRO A N 1
ATOM 690 C CA . PRO A 1 92 ? 0.874 -17.781 6.211 1 95.25 92 PRO A CA 1
ATOM 691 C C . PRO A 1 92 ? 0.42 -19.141 5.695 1 95.25 92 PRO A C 1
ATOM 693 O O . PRO A 1 92 ? 1.14 -20.125 5.844 1 95.25 92 PRO A O 1
ATOM 696 N N . ALA A 1 93 ? -0.804 -19.25 5.086 1 98.06 93 ALA A N 1
ATOM 697 C CA . ALA A 1 93 ? -1.296 -20.531 4.555 1 98.06 93 ALA A CA 1
ATOM 698 C C . ALA A 1 93 ? -0.393 -21.047 3.439 1 98.06 93 ALA A C 1
ATOM 700 O O . ALA A 1 93 ? -0.085 -22.234 3.383 1 98.06 93 ALA A O 1
ATOM 701 N N . ILE A 1 94 ? 0.067 -20.188 2.623 1 98.25 94 ILE A N 1
ATOM 702 C CA . ILE A 1 94 ? 0.922 -20.562 1.501 1 98.25 94 ILE A CA 1
ATOM 703 C C . ILE A 1 94 ? 2.295 -20.984 2.016 1 98.25 94 ILE A C 1
ATOM 705 O O . ILE A 1 94 ? 2.887 -21.953 1.51 1 98.25 94 ILE A O 1
ATOM 709 N N . ALA A 1 95 ? 2.799 -20.234 3.008 1 95.81 95 ALA A N 1
ATOM 710 C CA . ALA A 1 95 ? 4.105 -20.547 3.582 1 95.81 95 ALA A CA 1
ATOM 711 C C . ALA A 1 95 ? 4.117 -21.969 4.164 1 95.81 95 ALA A C 1
ATOM 713 O O . ALA A 1 95 ? 5.148 -22.641 4.16 1 95.81 95 ALA A O 1
ATOM 714 N N . LYS A 1 96 ? 3.031 -22.438 4.602 1 97.81 96 LYS A N 1
ATOM 715 C CA . LYS A 1 96 ? 2.932 -23.734 5.273 1 97.81 96 LYS A CA 1
ATOM 716 C C . LYS A 1 96 ? 2.596 -24.844 4.281 1 97.81 96 LYS A C 1
ATOM 718 O O . LYS A 1 96 ? 2.84 -26.016 4.555 1 97.81 96 LYS A O 1
ATOM 723 N N . ALA A 1 97 ? 1.955 -24.516 3.199 1 98.38 97 ALA A N 1
ATOM 724 C CA . ALA A 1 97 ? 1.44 -25.5 2.25 1 98.38 97 ALA A CA 1
ATOM 725 C C . ALA A 1 97 ? 2.539 -25.969 1.303 1 98.38 97 ALA A C 1
ATOM 727 O O . ALA A 1 97 ? 3.561 -25.297 1.141 1 98.38 97 ALA A O 1
ATOM 728 N N . THR A 1 98 ? 2.344 -27.141 0.773 1 98.12 98 THR A N 1
ATOM 729 C CA . THR A 1 98 ? 3.234 -27.688 -0.242 1 98.12 98 THR A CA 1
ATOM 730 C C . THR A 1 98 ? 2.432 -28.312 -1.381 1 98.12 98 THR A C 1
ATOM 732 O O . THR A 1 98 ? 1.219 -28.5 -1.267 1 98.12 98 THR A O 1
ATOM 735 N N . GLY A 1 99 ? 3.088 -28.484 -2.561 1 97.69 99 GLY A N 1
ATOM 736 C CA . GLY A 1 99 ? 2.49 -29.203 -3.676 1 97.69 99 GLY A CA 1
ATOM 737 C C . GLY A 1 99 ? 1.262 -28.516 -4.238 1 97.69 99 GLY A C 1
ATOM 738 O O . GLY A 1 99 ? 1.257 -27.297 -4.43 1 97.69 99 GLY A O 1
ATOM 739 N N . GLU A 1 100 ? 0.25 -29.25 -4.535 1 98.06 100 GLU A N 1
ATOM 740 C CA . GLU A 1 100 ? -0.963 -28.781 -5.199 1 98.06 100 GLU A CA 1
ATOM 741 C C . GLU A 1 100 ? -1.713 -27.766 -4.336 1 98.06 100 GLU A C 1
ATOM 743 O O . GLU A 1 100 ? -2.271 -26.797 -4.855 1 98.06 100 GLU A O 1
ATOM 748 N N . GLU A 1 101 ? -1.691 -28.016 -3.027 1 98.38 101 GLU A N 1
ATOM 749 C CA . GLU A 1 101 ? -2.383 -27.094 -2.129 1 98.38 101 GLU A CA 1
ATOM 750 C C . GLU A 1 101 ? -1.761 -25.703 -2.176 1 98.38 101 GLU A C 1
ATOM 752 O O . GLU A 1 101 ? -2.475 -24.703 -2.17 1 98.38 101 GLU A O 1
ATOM 757 N N . LYS A 1 102 ? -0.423 -25.672 -2.254 1 98.75 102 LYS A N 1
ATOM 758 C CA . LYS A 1 102 ? 0.273 -24.391 -2.361 1 98.75 102 LYS A CA 1
ATOM 759 C C . LYS A 1 102 ? -0.098 -23.672 -3.654 1 98.75 102 LYS A C 1
ATOM 761 O O . LYS A 1 102 ? -0.36 -22.469 -3.646 1 98.75 102 LYS A O 1
ATOM 766 N N . GLU A 1 103 ? -0.178 -24.391 -4.727 1 98.75 103 GLU A N 1
ATOM 767 C CA . GLU A 1 103 ? -0.519 -23.812 -6.02 1 98.75 103 GLU A CA 1
ATOM 768 C C . GLU A 1 103 ? -1.941 -23.266 -6.02 1 98.75 103 GLU A C 1
ATOM 770 O O . GLU A 1 103 ? -2.188 -22.172 -6.531 1 98.75 103 GLU A O 1
ATOM 775 N N . GLU A 1 104 ? -2.873 -24.047 -5.43 1 98.88 104 GLU A N 1
ATOM 776 C CA . GLU A 1 104 ? -4.266 -23.609 -5.375 1 98.88 104 GLU A CA 1
ATOM 777 C C . GLU A 1 104 ? -4.414 -22.328 -4.543 1 98.88 104 GLU A C 1
ATOM 779 O O . GLU A 1 104 ? -5.184 -21.438 -4.902 1 98.88 104 GLU A O 1
ATOM 784 N N . LEU A 1 105 ? -3.678 -22.281 -3.484 1 98.94 105 LEU A N 1
ATOM 785 C CA . LEU A 1 105 ? -3.717 -21.109 -2.619 1 98.94 105 LEU A CA 1
ATOM 786 C C . LEU A 1 105 ? -3.107 -19.906 -3.316 1 98.94 105 LEU A C 1
ATOM 788 O O . LEU A 1 105 ? -3.568 -18.766 -3.127 1 98.94 105 LEU A O 1
ATOM 792 N N . GLU A 1 106 ? -2.074 -20.141 -4.137 1 98.88 106 GLU A N 1
ATOM 793 C CA . GLU A 1 106 ? -1.472 -19.047 -4.898 1 98.88 106 GLU A CA 1
ATOM 794 C C . GLU A 1 106 ? -2.449 -18.484 -5.926 1 98.88 106 GLU A C 1
ATOM 796 O O . GLU A 1 106 ? -2.521 -17.281 -6.125 1 98.88 106 GLU A O 1
ATOM 801 N N . VAL A 1 107 ? -3.23 -19.359 -6.512 1 98.94 107 VAL A N 1
ATOM 802 C CA . VAL A 1 107 ? -4.266 -18.906 -7.434 1 98.94 107 VAL A CA 1
ATOM 803 C C . VAL A 1 107 ? -5.34 -18.125 -6.664 1 98.94 107 VAL A C 1
ATOM 805 O O . VAL A 1 107 ? -5.781 -17.062 -7.102 1 98.94 107 VAL A O 1
ATOM 808 N N . GLY A 1 108 ? -5.703 -18.641 -5.488 1 98.94 108 GLY A N 1
ATOM 809 C CA . GLY A 1 108 ? -6.668 -17.969 -4.645 1 98.94 108 GLY A CA 1
ATOM 810 C C . GLY A 1 108 ? -6.203 -16.594 -4.203 1 98.94 108 GLY A C 1
ATOM 811 O O . GLY A 1 108 ? -6.996 -15.641 -4.164 1 98.94 108 GLY A O 1
ATOM 812 N N . LYS A 1 109 ? -4.953 -16.516 -3.938 1 98.94 109 LYS A N 1
ATOM 813 C CA . LYS A 1 109 ? -4.379 -15.219 -3.551 1 98.94 109 LYS A CA 1
ATOM 814 C C . LYS A 1 109 ? -4.441 -14.227 -4.703 1 98.94 109 LYS A C 1
ATOM 816 O O . LYS A 1 109 ? -4.723 -13.039 -4.496 1 98.94 109 LYS A O 1
ATOM 821 N N . THR A 1 110 ? -4.148 -14.711 -5.887 1 98.94 110 THR A N 1
ATOM 822 C CA . THR A 1 110 ? -4.23 -13.844 -7.059 1 98.94 110 THR A CA 1
ATOM 823 C C . THR A 1 110 ? -5.645 -13.281 -7.215 1 98.94 110 THR A C 1
ATOM 825 O O . THR A 1 110 ? -5.82 -12.086 -7.441 1 98.94 110 THR A O 1
ATOM 828 N N . LYS A 1 111 ? -6.621 -14.078 -7.012 1 98.94 111 LYS A N 1
ATOM 829 C CA . LYS A 1 111 ? -8.008 -13.641 -7.133 1 98.94 111 LYS A CA 1
ATOM 830 C C . LYS A 1 111 ? -8.375 -12.656 -6.02 1 98.94 111 LYS A C 1
ATOM 832 O O . LYS A 1 111 ? -9.078 -11.68 -6.258 1 98.94 111 LYS A O 1
ATOM 837 N N . ASN A 1 112 ? -7.898 -12.93 -4.805 1 98.94 112 ASN A N 1
ATOM 838 C CA . ASN A 1 112 ? -8.102 -12 -3.697 1 98.94 112 ASN A CA 1
ATOM 839 C C . ASN A 1 112 ? -7.477 -10.641 -3.986 1 98.94 112 ASN A C 1
ATOM 841 O O . ASN A 1 112 ? -8.031 -9.609 -3.617 1 98.94 112 ASN A O 1
ATOM 845 N N . LYS A 1 113 ? -6.34 -10.617 -4.652 1 98.88 113 LYS A N 1
ATOM 846 C CA . LYS A 1 113 ? -5.691 -9.359 -5.008 1 98.88 113 LYS A CA 1
ATOM 847 C C . LYS A 1 113 ? -6.516 -8.586 -6.027 1 98.88 113 LYS A C 1
ATOM 849 O O . LYS A 1 113 ? -6.586 -7.352 -5.969 1 98.88 113 LYS A O 1
ATOM 854 N N . VAL A 1 114 ? -7.098 -9.32 -6.969 1 98.94 114 VAL A N 1
ATOM 855 C CA . VAL A 1 114 ? -7.988 -8.648 -7.91 1 98.94 114 VAL A CA 1
ATOM 856 C C . VAL A 1 114 ? -9.148 -8 -7.156 1 98.94 114 VAL A C 1
ATOM 858 O O . VAL A 1 114 ? -9.516 -6.855 -7.434 1 98.94 114 VAL A O 1
ATOM 861 N N . LEU A 1 115 ? -9.711 -8.719 -6.137 1 98.94 115 LEU A N 1
ATOM 862 C CA . LEU A 1 115 ? -10.773 -8.18 -5.293 1 98.94 115 LEU A CA 1
ATOM 863 C C . LEU A 1 115 ? -10.312 -6.922 -4.57 1 98.94 115 LEU A C 1
ATOM 865 O O . LEU A 1 115 ? -10.922 -5.859 -4.711 1 98.94 115 LEU A O 1
ATOM 869 N N . LYS A 1 116 ? -9.242 -6.984 -3.922 1 98.62 116 LYS A N 1
ATOM 870 C CA . LYS A 1 116 ? -8.68 -5.887 -3.143 1 98.62 116 LYS A CA 1
ATOM 871 C C . LYS A 1 116 ? -8.438 -4.66 -4.016 1 98.62 116 LYS A C 1
ATOM 873 O O . LYS A 1 116 ? -8.898 -3.562 -3.695 1 98.62 116 LYS A O 1
ATOM 878 N N . LEU A 1 117 ? -7.805 -4.887 -5.148 1 98.81 117 LEU A N 1
ATOM 879 C CA . LEU A 1 117 ? -7.352 -3.787 -5.992 1 98.81 117 LEU A CA 1
ATOM 880 C C . LEU A 1 117 ? -8.523 -3.152 -6.734 1 98.81 117 LEU A C 1
ATOM 882 O O . LEU A 1 117 ? -8.555 -1.934 -6.922 1 98.81 117 LEU A O 1
ATOM 886 N N . GLN A 1 118 ? -9.484 -3.949 -7.164 1 98.81 118 GLN A N 1
ATOM 887 C CA . GLN A 1 118 ? -10.664 -3.377 -7.801 1 98.81 118 GLN A CA 1
ATOM 888 C C . GLN A 1 118 ? -11.422 -2.463 -6.84 1 98.81 118 GLN A C 1
ATOM 890 O O . GLN A 1 118 ? -11.836 -1.364 -7.219 1 98.81 118 GLN A O 1
ATOM 895 N N . LEU A 1 119 ? -11.57 -2.92 -5.59 1 98.69 119 LEU A N 1
ATOM 896 C CA . LEU A 1 119 ? -12.281 -2.115 -4.602 1 98.69 119 LEU A CA 1
ATOM 897 C C . LEU A 1 119 ? -11.477 -0.871 -4.238 1 98.69 119 LEU A C 1
ATOM 899 O O . LEU A 1 119 ? -12.055 0.196 -4.004 1 98.69 119 LEU A O 1
ATOM 903 N N . GLU A 1 120 ? -10.188 -0.985 -4.246 1 97.69 120 GLU A N 1
ATOM 904 C CA . GLU A 1 120 ? -9.344 0.173 -3.977 1 97.69 120 GLU A CA 1
ATOM 905 C C . GLU A 1 120 ? -9.438 1.201 -5.098 1 97.69 120 GLU A C 1
ATOM 907 O O . GLU A 1 120 ? -9.516 2.404 -4.84 1 97.69 120 GLU A O 1
ATOM 912 N N . VAL A 1 121 ? -9.422 0.78 -6.297 1 98.38 121 VAL A N 1
ATOM 913 C CA . VAL A 1 121 ? -9.562 1.668 -7.445 1 98.38 121 VAL A CA 1
ATOM 914 C C . VAL A 1 121 ? -10.898 2.396 -7.383 1 98.38 121 VAL A C 1
ATOM 916 O O . VAL A 1 121 ? -10.961 3.617 -7.555 1 98.38 121 VAL A O 1
ATOM 919 N N . GLU A 1 122 ? -11.969 1.678 -7.051 1 98.12 122 GLU A N 1
ATOM 920 C CA . GLU A 1 122 ? -13.289 2.291 -6.941 1 98.12 122 GLU A CA 1
ATOM 921 C C . GLU A 1 122 ? -13.344 3.293 -5.793 1 98.12 122 GLU A C 1
ATOM 923 O O . GLU A 1 122 ? -13.914 4.375 -5.93 1 98.12 122 GLU A O 1
ATOM 928 N N . GLU A 1 123 ? -12.727 2.949 -4.719 1 96.62 123 GLU A N 1
ATOM 929 C CA . GLU A 1 123 ? -12.633 3.857 -3.578 1 96.62 123 GLU A CA 1
ATOM 930 C C . GLU A 1 123 ? -11.938 5.156 -3.965 1 96.62 123 GLU A C 1
ATOM 932 O O . GLU A 1 123 ? -12.461 6.246 -3.725 1 96.62 123 GLU A O 1
ATOM 937 N N . LEU A 1 124 ? -10.836 5.043 -4.629 1 96.19 124 LEU A N 1
ATOM 938 C CA . LEU A 1 124 ? -10.039 6.203 -5.012 1 96.19 124 LEU A CA 1
ATOM 939 C C . LEU A 1 124 ? -10.766 7.047 -6.047 1 96.19 124 LEU A C 1
ATOM 941 O O . LEU A 1 124 ? -10.742 8.281 -5.98 1 96.19 124 LEU A O 1
ATOM 945 N N . GLN A 1 125 ? -11.43 6.418 -6.949 1 97.06 125 GLN A N 1
ATOM 946 C CA . GLN A 1 125 ? -12.211 7.145 -7.945 1 97.06 125 GLN A CA 1
ATOM 947 C C . GLN A 1 125 ? -13.344 7.934 -7.289 1 97.06 125 GLN A C 1
ATOM 949 O O . GLN A 1 125 ? -13.578 9.094 -7.637 1 97.06 125 GLN A O 1
ATOM 954 N N . ALA A 1 126 ? -13.992 7.305 -6.348 1 96.56 126 ALA A N 1
ATOM 955 C CA . ALA A 1 126 ? -15.078 7.969 -5.633 1 96.56 126 ALA A CA 1
ATOM 956 C C . ALA A 1 126 ? -14.562 9.172 -4.848 1 96.56 126 ALA A C 1
ATOM 958 O O . ALA A 1 126 ? -15.148 10.258 -4.91 1 96.56 126 ALA A O 1
ATOM 959 N N . GLU A 1 127 ? -13.469 8.953 -4.234 1 93 127 GLU A N 1
ATOM 960 C CA . GLU A 1 127 ? -12.898 10.023 -3.41 1 93 127 GLU A CA 1
ATOM 961 C C . GLU A 1 127 ? -12.43 11.195 -4.266 1 93 127 GLU A C 1
ATOM 963 O O . GLU A 1 127 ? -12.641 12.352 -3.91 1 93 127 GLU A O 1
ATOM 968 N N . LEU A 1 128 ? -11.805 10.914 -5.336 1 94.12 128 LEU A N 1
ATOM 969 C CA . LEU A 1 128 ? -11.344 11.961 -6.242 1 94.12 128 LEU A CA 1
ATOM 970 C C . LEU A 1 128 ? -12.516 12.766 -6.785 1 94.12 128 LEU A C 1
ATOM 972 O O . LEU A 1 128 ? -12.414 13.984 -6.949 1 94.12 128 LEU A O 1
ATOM 976 N N . ALA A 1 129 ? -13.617 12.102 -6.934 1 92.69 129 ALA A N 1
ATOM 977 C CA . ALA A 1 129 ? -14.789 12.75 -7.523 1 92.69 129 ALA A CA 1
ATOM 978 C C . ALA A 1 129 ? -15.578 13.523 -6.469 1 92.69 129 ALA A C 1
ATOM 980 O O . ALA A 1 129 ? -16.188 14.547 -6.773 1 92.69 129 ALA A O 1
ATOM 981 N N . GLN A 1 130 ? -15.531 13.094 -5.234 1 90.62 130 GLN A N 1
ATOM 982 C CA . GLN A 1 130 ? -16.422 13.625 -4.207 1 90.62 130 GLN A CA 1
ATOM 983 C C . GLN A 1 130 ? -15.727 14.711 -3.385 1 90.62 130 GLN A C 1
ATOM 985 O O . GLN A 1 130 ? -16.391 15.562 -2.789 1 90.62 130 GLN A O 1
ATOM 990 N N . VAL A 1 131 ? -14.453 14.594 -3.242 1 82.06 131 VAL A N 1
ATOM 991 C CA . VAL A 1 131 ? -13.766 15.555 -2.391 1 82.06 131 VAL A CA 1
ATOM 992 C C . VAL A 1 131 ? -13.727 16.922 -3.078 1 82.06 131 VAL A C 1
ATOM 994 O O . VAL A 1 131 ? -13.125 17.078 -4.145 1 82.06 131 VAL A O 1
ATOM 997 N N . LYS A 1 132 ? -14.352 17.875 -2.471 1 79.31 132 LYS A N 1
ATOM 998 C CA . LYS A 1 132 ? -14.508 19.203 -3.051 1 79.31 132 LYS A CA 1
ATOM 999 C C . LYS A 1 132 ? -13.383 20.141 -2.611 1 79.31 132 LYS A C 1
ATOM 1001 O O . LYS A 1 132 ? -12.969 21.016 -3.365 1 79.31 132 LYS A O 1
ATOM 1006 N N . THR A 1 133 ? -12.922 19.906 -1.342 1 81.44 133 THR A N 1
ATOM 1007 C CA . THR A 1 133 ? -11.898 20.797 -0.814 1 81.44 133 THR A CA 1
ATOM 1008 C C . THR A 1 133 ? -10.625 20.031 -0.475 1 81.44 133 THR A C 1
ATOM 1010 O O . THR A 1 133 ? -10.672 19.031 0.238 1 81.44 133 THR A O 1
ATOM 1013 N N . GLU A 1 134 ? -9.781 19.844 -1.336 1 77.25 134 GLU A N 1
ATOM 1014 C CA . GLU A 1 134 ? -8.469 19.25 -1.133 1 77.25 134 GLU A CA 1
ATOM 1015 C C . GLU A 1 134 ? -7.367 20.094 -1.749 1 77.25 134 GLU A C 1
ATOM 1017 O O . GLU A 1 134 ? -7.578 20.75 -2.77 1 77.25 134 GLU A O 1
ATOM 1022 N N . ASN A 1 135 ? -6.387 20.234 -0.942 1 80.69 135 ASN A N 1
ATOM 1023 C CA . ASN A 1 135 ? -5.27 20.953 -1.548 1 80.69 135 ASN A CA 1
ATOM 1024 C C . ASN A 1 135 ? -4.754 20.234 -2.793 1 80.69 135 ASN A C 1
ATOM 1026 O O . ASN A 1 135 ? -4.969 19.031 -2.957 1 80.69 135 ASN A O 1
ATOM 1030 N N . ALA A 1 136 ? -4.238 21.047 -3.635 1 83.5 136 ALA A N 1
ATOM 1031 C CA . ALA A 1 136 ? -3.789 20.578 -4.941 1 83.5 136 ALA A CA 1
ATOM 1032 C C . ALA A 1 136 ? -2.801 19.422 -4.801 1 83.5 136 ALA A C 1
ATOM 1034 O O . ALA A 1 136 ? -2.83 18.469 -5.586 1 83.5 136 ALA A O 1
ATOM 1035 N N . GLU A 1 137 ? -2.01 19.406 -3.805 1 78.94 137 GLU A N 1
ATOM 1036 C CA . GLU A 1 137 ? -0.993 18.391 -3.592 1 78.94 137 GLU A CA 1
ATOM 1037 C C . GLU A 1 137 ? -1.627 17.047 -3.213 1 78.94 137 GLU A C 1
ATOM 1039 O O . GLU A 1 137 ? -1.242 16 -3.74 1 78.94 137 GLU A O 1
ATOM 1044 N N . ASP A 1 138 ? -2.584 17.125 -2.383 1 79.5 138 ASP A N 1
ATOM 1045 C CA . ASP A 1 138 ? -3.266 15.914 -1.955 1 79.5 138 ASP A CA 1
ATOM 1046 C C . ASP A 1 138 ? -4.062 15.297 -3.104 1 79.5 138 ASP A C 1
ATOM 1048 O O . ASP A 1 138 ? -4.117 14.07 -3.24 1 79.5 138 ASP A O 1
ATOM 1052 N N . LYS A 1 139 ? -4.598 16.156 -3.891 1 86.75 139 LYS A N 1
ATOM 1053 C CA . LYS A 1 139 ? -5.332 15.68 -5.059 1 86.75 139 LYS A CA 1
ATOM 1054 C C . LYS A 1 139 ? -4.398 14.984 -6.047 1 86.75 139 LYS A C 1
ATOM 1056 O O . LYS A 1 139 ? -4.719 13.906 -6.562 1 86.75 139 LYS A O 1
ATOM 1061 N N . LYS A 1 140 ? -3.27 15.602 -6.23 1 85 140 LYS A N 1
ATOM 1062 C CA . LYS A 1 140 ? -2.271 15.016 -7.125 1 85 140 LYS A CA 1
ATOM 1063 C C . LYS A 1 140 ? -1.786 13.672 -6.598 1 85 140 LYS A C 1
ATOM 1065 O O . LYS A 1 140 ? -1.624 12.719 -7.367 1 85 140 LYS A O 1
ATOM 1070 N N . LYS A 1 141 ? -1.642 13.609 -5.34 1 81.44 141 LYS A N 1
ATOM 1071 C CA . LYS A 1 141 ? -1.197 12.367 -4.711 1 81.44 141 LYS A CA 1
ATOM 1072 C C . LYS A 1 141 ? -2.242 11.266 -4.871 1 81.44 141 LYS A C 1
ATOM 1074 O O . LYS A 1 141 ? -1.902 10.125 -5.164 1 81.44 141 LYS A O 1
ATOM 1079 N N . ARG A 1 142 ? -3.42 11.633 -4.684 1 88.62 142 ARG A N 1
ATOM 1080 C CA . ARG A 1 142 ? -4.496 10.656 -4.812 1 88.62 142 ARG A CA 1
ATOM 1081 C C . ARG A 1 142 ? -4.633 10.18 -6.254 1 88.62 142 ARG A C 1
ATOM 1083 O O . ARG A 1 142 ? -4.844 8.992 -6.504 1 88.62 142 ARG A O 1
ATOM 1090 N N . ALA A 1 143 ? -4.445 11.086 -7.199 1 91.31 143 ALA A N 1
ATOM 1091 C CA . ALA A 1 143 ? -4.504 10.734 -8.617 1 91.31 143 ALA A CA 1
ATOM 1092 C C . ALA A 1 143 ? -3.357 9.797 -8.992 1 91.31 143 ALA A C 1
ATOM 1094 O O . ALA A 1 143 ? -3.551 8.844 -9.75 1 91.31 143 ALA A O 1
ATOM 1095 N N . ALA A 1 144 ? -2.242 10.078 -8.43 1 86.75 144 ALA A N 1
ATOM 1096 C CA . ALA A 1 144 ? -1.085 9.234 -8.703 1 86.75 144 ALA A CA 1
ATOM 1097 C C . ALA A 1 144 ? -1.275 7.84 -8.102 1 86.75 144 ALA A C 1
ATOM 1099 O O . ALA A 1 144 ? -0.932 6.836 -8.734 1 86.75 144 ALA A O 1
ATOM 1100 N N . LYS A 1 145 ? -1.795 7.828 -6.918 1 88.31 145 LYS A N 1
ATOM 1101 C CA . LYS A 1 145 ? -2.084 6.555 -6.27 1 88.31 145 LYS A CA 1
ATOM 1102 C C . LYS A 1 145 ? -3.104 5.746 -7.07 1 88.31 145 LYS A C 1
ATOM 1104 O O . LYS A 1 145 ? -2.986 4.527 -7.184 1 88.31 145 LYS A O 1
ATOM 1109 N N . LEU A 1 146 ? -4.062 6.391 -7.641 1 95.25 146 LEU A N 1
ATOM 1110 C CA . LEU A 1 146 ? -5.055 5.719 -8.477 1 95.25 146 LEU A CA 1
ATOM 1111 C C . LEU A 1 146 ? -4.395 5.059 -9.68 1 95.25 146 LEU A C 1
ATOM 1113 O O . LEU A 1 146 ? -4.684 3.9 -9.992 1 95.25 146 LEU A O 1
ATOM 1117 N N . GLU A 1 147 ? -3.52 5.766 -10.281 1 92.75 147 GLU A N 1
ATOM 1118 C CA . GLU A 1 147 ? -2.834 5.219 -11.445 1 92.75 147 GLU A CA 1
ATOM 1119 C C . GLU A 1 147 ? -1.979 4.012 -11.062 1 92.75 147 GLU A C 1
ATOM 1121 O O . GLU A 1 147 ? -1.96 3.01 -11.781 1 92.75 147 GLU A O 1
ATOM 1126 N N . GLU A 1 148 ? -1.349 4.113 -9.977 1 89.5 148 GLU A N 1
ATOM 1127 C CA . GLU A 1 148 ? -0.527 3.014 -9.484 1 89.5 148 GLU A CA 1
ATOM 1128 C C . GLU A 1 148 ? -1.371 1.77 -9.219 1 89.5 148 GLU A C 1
ATOM 1130 O O . GLU A 1 148 ? -1.009 0.668 -9.641 1 89.5 148 GLU A O 1
ATOM 1135 N N . GLU A 1 149 ? -2.441 2.02 -8.531 1 96 149 GLU A N 1
ATOM 1136 C CA . GLU A 1 149 ? -3.289 0.888 -8.164 1 96 149 GLU A CA 1
ATOM 1137 C C . GLU A 1 149 ? -3.953 0.278 -9.398 1 96 149 GLU A C 1
ATOM 1139 O O . GLU A 1 149 ? -4.172 -0.934 -9.453 1 96 149 GLU A O 1
ATOM 1144 N N . LYS A 1 150 ? -4.234 1.077 -10.375 1 97.44 150 LYS A N 1
ATOM 1145 C CA . LYS A 1 150 ? -4.785 0.57 -11.633 1 97.44 150 LYS A CA 1
ATOM 1146 C C . LYS A 1 150 ? -3.785 -0.335 -12.344 1 97.44 150 LYS A C 1
ATOM 1148 O O . LYS A 1 150 ? -4.16 -1.375 -12.891 1 97.44 150 LYS A O 1
ATOM 1153 N N . LYS A 1 151 ? -2.566 0.05 -12.289 1 93.31 151 LYS A N 1
ATOM 1154 C CA . LYS A 1 151 ? -1.533 -0.775 -12.906 1 93.31 151 LYS A CA 1
ATOM 1155 C C . LYS A 1 151 ? -1.403 -2.117 -12.188 1 93.31 151 LYS A C 1
ATOM 1157 O O . LYS A 1 151 ? -1.29 -3.162 -12.836 1 93.31 151 LYS A O 1
ATOM 1162 N N . LYS A 1 152 ? -1.45 -2.117 -10.883 1 94.75 152 LYS A N 1
ATOM 1163 C CA . LYS A 1 152 ? -1.407 -3.354 -10.102 1 94.75 152 LYS A CA 1
ATOM 1164 C C . LYS A 1 152 ? -2.627 -4.227 -10.391 1 94.75 152 LYS A C 1
ATOM 1166 O O . LYS A 1 152 ? -2.508 -5.445 -10.523 1 94.75 152 LYS A O 1
ATOM 1171 N N . LEU A 1 153 ? -3.721 -3.557 -10.477 1 98.75 153 LEU A N 1
ATOM 1172 C CA . LEU A 1 153 ? -4.949 -4.277 -10.789 1 98.75 153 LEU A CA 1
ATOM 1173 C C . LEU A 1 153 ? -4.836 -4.977 -12.141 1 98.75 153 LEU A C 1
ATOM 1175 O O . LEU A 1 153 ? -5.098 -6.176 -12.25 1 98.75 153 LEU A O 1
ATOM 1179 N N . ASP A 1 154 ? -4.391 -4.223 -13.117 1 98.19 154 ASP A N 1
ATOM 1180 C CA . ASP A 1 154 ? -4.25 -4.773 -14.461 1 98.19 154 ASP A CA 1
ATOM 1181 C C . ASP A 1 154 ? -3.283 -5.957 -14.477 1 98.19 154 ASP A C 1
ATOM 1183 O O . ASP A 1 154 ? -3.545 -6.977 -15.117 1 98.19 154 ASP A O 1
ATOM 1187 N N . SER A 1 155 ? -2.25 -5.828 -13.734 1 97.12 155 SER A N 1
ATOM 1188 C CA . SER A 1 155 ? -1.265 -6.902 -13.656 1 97.12 155 SER A CA 1
ATOM 1189 C C . SER A 1 155 ? -1.865 -8.164 -13.031 1 97.12 155 SER A C 1
ATOM 1191 O O . SER A 1 155 ? -1.644 -9.266 -13.531 1 97.12 155 SER A O 1
ATOM 1193 N N . ASN A 1 156 ? -2.627 -7.977 -11.977 1 98.81 156 ASN A N 1
ATOM 1194 C CA . ASN A 1 156 ? -3.191 -9.133 -11.289 1 98.81 156 ASN A CA 1
ATOM 1195 C C . ASN A 1 156 ? -4.359 -9.734 -12.062 1 98.81 156 ASN A C 1
ATOM 1197 O O . ASN A 1 156 ? -4.574 -10.945 -12.031 1 98.81 156 ASN A O 1
ATOM 1201 N N . ILE A 1 157 ? -5.07 -8.938 -12.836 1 98.94 157 ILE A N 1
ATOM 1202 C CA . ILE A 1 157 ? -6.094 -9.445 -13.742 1 98.94 157 ILE A CA 1
ATOM 1203 C C . ILE A 1 157 ? -5.445 -10.336 -14.805 1 98.94 157 ILE A C 1
ATOM 1205 O O . ILE A 1 157 ? -5.945 -11.422 -15.109 1 98.94 157 ILE A O 1
ATOM 1209 N N . ASN A 1 158 ? -4.332 -9.836 -15.336 1 98.81 158 ASN A N 1
ATOM 1210 C CA . ASN A 1 158 ? -3.623 -10.609 -16.344 1 98.81 158 ASN A CA 1
ATOM 1211 C C . ASN A 1 158 ? -3.09 -11.922 -15.773 1 98.81 158 ASN A C 1
ATOM 1213 O O . ASN A 1 158 ? -3.166 -12.969 -16.422 1 98.81 158 ASN A O 1
ATOM 1217 N N . LEU A 1 159 ? -2.555 -11.875 -14.555 1 98.81 159 LEU A N 1
ATOM 1218 C CA . LEU A 1 159 ? -2.08 -13.086 -13.898 1 98.81 159 LEU A CA 1
ATOM 1219 C C . LEU A 1 159 ? -3.23 -14.055 -13.648 1 98.81 159 LEU A C 1
ATOM 1221 O O . LEU A 1 159 ? -3.072 -15.273 -13.812 1 98.81 159 LEU A O 1
ATOM 1225 N N . ASP A 1 160 ? -4.371 -13.531 -13.219 1 98.94 160 ASP A N 1
ATOM 1226 C CA . ASP A 1 160 ? -5.547 -14.375 -13.023 1 98.94 160 ASP A CA 1
ATOM 1227 C C . ASP A 1 160 ? -5.953 -15.055 -14.336 1 98.94 160 ASP A C 1
ATOM 1229 O O . ASP A 1 160 ? -6.289 -16.234 -14.344 1 98.94 160 ASP A O 1
ATOM 1233 N N . LYS A 1 161 ? -5.941 -14.32 -15.453 1 98.94 161 LYS A N 1
ATOM 1234 C CA . LYS A 1 161 ? -6.277 -14.883 -16.75 1 98.94 161 LYS A CA 1
ATOM 1235 C C . LYS A 1 161 ? -5.309 -15.992 -17.141 1 98.94 161 LYS A C 1
ATOM 1237 O O . LYS A 1 161 ? -5.707 -17 -17.734 1 98.94 161 LYS A O 1
ATOM 1242 N N . LYS A 1 162 ? -4.047 -15.875 -16.797 1 98.81 162 LYS A N 1
ATOM 1243 C CA . LYS A 1 162 ? -3.061 -16.922 -17.078 1 98.81 162 LYS A CA 1
ATOM 1244 C C . LYS A 1 162 ? -3.332 -18.156 -16.234 1 98.81 162 LYS A C 1
ATOM 1246 O O . LYS A 1 162 ? -2.895 -19.266 -16.594 1 98.81 162 LYS A O 1
ATOM 1251 N N . ASN A 1 163 ? -4.07 -18 -15.18 1 98.81 163 ASN A N 1
ATOM 1252 C CA . ASN A 1 163 ? -4.414 -19.094 -14.297 1 98.81 163 ASN A CA 1
ATOM 1253 C C . ASN A 1 163 ? -5.762 -19.719 -14.664 1 98.81 163 ASN A C 1
ATOM 1255 O O . ASN A 1 163 ? -6.309 -20.516 -13.906 1 98.81 163 ASN A O 1
ATOM 1259 N N . ALA A 1 164 ? -6.293 -19.297 -15.82 1 98.88 164 ALA A N 1
ATOM 1260 C CA . ALA A 1 164 ? -7.621 -19.766 -16.203 1 98.88 164 ALA A CA 1
ATOM 1261 C C . ALA A 1 164 ? -7.703 -21.297 -16.125 1 98.88 164 ALA A C 1
ATOM 1263 O O . ALA A 1 164 ? -6.84 -22 -16.641 1 98.88 164 ALA A O 1
ATOM 1264 N N . GLY A 1 165 ? -8.633 -21.719 -15.352 1 98.81 165 GLY A N 1
ATOM 1265 C CA . GLY A 1 165 ? -8.906 -23.141 -15.273 1 98.81 165 GLY A CA 1
ATOM 1266 C C . GLY A 1 165 ? -8.156 -23.844 -14.156 1 98.81 165 GLY A C 1
ATOM 1267 O O . GLY A 1 165 ? -8.492 -24.969 -13.781 1 98.81 165 GLY A O 1
ATOM 1268 N N . LYS A 1 166 ? -7.129 -23.234 -13.594 1 98.81 166 LYS A N 1
ATOM 1269 C CA . LYS A 1 166 ? -6.41 -23.812 -12.461 1 98.81 166 LYS A CA 1
ATOM 1270 C C . LYS A 1 166 ? -7.246 -23.75 -11.188 1 98.81 166 LYS A C 1
ATOM 1272 O O . LYS A 1 166 ? -7.926 -22.75 -10.938 1 98.81 166 LYS A O 1
ATOM 1277 N N . LYS A 1 167 ? -7.16 -24.766 -10.383 1 98.88 167 LYS A N 1
ATOM 1278 C CA . LYS A 1 167 ? -7.875 -24.812 -9.109 1 98.88 167 LYS A CA 1
ATOM 1279 C C . LYS A 1 167 ? -7.438 -23.672 -8.195 1 98.88 167 LYS A C 1
ATOM 1281 O O . LYS A 1 167 ? -6.25 -23.359 -8.117 1 98.88 167 LYS A O 1
ATOM 1286 N N . SER A 1 168 ? -8.406 -23.125 -7.547 1 98.88 168 SER A N 1
ATOM 1287 C CA . SER A 1 168 ? -8.211 -22 -6.645 1 98.88 168 SER A CA 1
ATOM 1288 C C . SER A 1 168 ? -8.836 -22.266 -5.281 1 98.88 168 SER A C 1
ATOM 1290 O O . SER A 1 168 ? -9.945 -22.797 -5.195 1 98.88 168 SER A O 1
ATOM 1292 N N . LYS A 1 169 ? -8.148 -21.828 -4.273 1 98.75 169 LYS A N 1
ATOM 1293 C CA . LYS A 1 169 ? -8.602 -22.094 -2.91 1 98.75 169 LYS A CA 1
ATOM 1294 C C . LYS A 1 169 ? -8.531 -20.844 -2.051 1 98.75 169 LYS A C 1
ATOM 1296 O O . LYS A 1 169 ? -7.516 -20.141 -2.055 1 98.75 169 LYS A O 1
ATOM 1301 N N . SER A 1 170 ? -9.617 -20.641 -1.363 1 98.44 170 SER A N 1
ATOM 1302 C CA . SER A 1 170 ? -9.672 -19.531 -0.418 1 98.44 170 SER A CA 1
ATOM 1303 C C . SER A 1 170 ? -9.086 -19.922 0.934 1 98.44 170 SER A C 1
ATOM 1305 O O . SER A 1 170 ? -8.641 -21.062 1.114 1 98.44 170 SER A O 1
ATOM 1307 N N . VAL A 1 171 ? -8.961 -18.938 1.786 1 98.12 171 VAL A N 1
ATOM 1308 C CA . VAL A 1 171 ? -8.57 -19.188 3.17 1 98.12 171 VAL A CA 1
ATOM 1309 C C . VAL A 1 171 ? -9.742 -18.891 4.102 1 98.12 171 VAL A C 1
ATOM 1311 O O . VAL A 1 171 ? -10.602 -18.062 3.793 1 98.12 171 VAL A O 1
ATOM 1314 N N . ALA A 1 172 ? -9.781 -19.594 5.164 1 90.69 172 ALA A N 1
ATOM 1315 C CA . ALA A 1 172 ? -10.703 -19.234 6.234 1 90.69 172 ALA A CA 1
ATOM 1316 C C . ALA A 1 172 ? -10.242 -17.969 6.953 1 90.69 172 ALA A C 1
ATOM 1318 O O . ALA A 1 172 ? -9.133 -17.938 7.504 1 90.69 172 ALA A O 1
ATOM 1319 N N . PHE A 1 173 ? -11.062 -16.953 6.867 1 91.88 173 PHE A N 1
ATOM 1320 C CA . PHE A 1 173 ? -10.648 -15.688 7.441 1 91.88 173 PHE A CA 1
ATOM 1321 C C . PHE A 1 173 ? -11.852 -14.93 7.996 1 91.88 173 PHE A C 1
ATOM 1323 O O . PHE A 1 173 ? -12.852 -14.742 7.301 1 91.88 173 PHE A O 1
ATOM 1330 N N . ASN A 1 174 ? -11.75 -14.594 9.383 1 82.88 174 ASN A N 1
ATOM 1331 C CA . ASN A 1 174 ? -12.805 -13.82 10.023 1 82.88 174 ASN A CA 1
ATOM 1332 C C . ASN A 1 174 ? -12.414 -12.352 10.164 1 82.88 174 ASN A C 1
ATOM 1334 O O . ASN A 1 174 ? -11.477 -12.023 10.883 1 82.88 174 ASN A O 1
ATOM 1338 N N . GLY A 1 175 ? -12.164 -11.664 9.312 1 69.06 175 GLY A N 1
ATOM 1339 C CA . GLY A 1 175 ? -11.836 -10.258 9.133 1 69.06 175 GLY A CA 1
ATOM 1340 C C . GLY A 1 175 ? -11.852 -9.469 10.43 1 69.06 175 GLY A C 1
ATOM 1341 O O . GLY A 1 175 ? -12.445 -9.906 11.422 1 69.06 175 GLY A O 1
ATOM 1342 N N . MET B 1 1 ? -24.719 36.094 81 1 29.5 1 MET B N 1
ATOM 1343 C CA . MET B 1 1 ? -24.984 36.406 79.625 1 29.5 1 MET B CA 1
ATOM 1344 C C . MET B 1 1 ? -23.875 35.844 78.75 1 29.5 1 MET B C 1
ATOM 1346 O O . MET B 1 1 ? -22.703 36.188 78.938 1 29.5 1 MET B O 1
ATOM 1350 N N . PHE B 1 2 ? -23.953 34.5 78.312 1 35.28 2 PHE B N 1
ATOM 1351 C CA . PHE B 1 2 ? -23 33.562 77.688 1 35.28 2 PHE B CA 1
ATOM 1352 C C . PHE B 1 2 ? -22.703 34 76.25 1 35.28 2 PHE B C 1
ATOM 1354 O O . PHE B 1 2 ? -23.594 34.031 75.438 1 35.28 2 PHE B O 1
ATOM 1361 N N . PHE B 1 3 ? -21.891 35.062 76.125 1 38.06 3 PHE B N 1
ATOM 1362 C CA . PHE B 1 3 ? -21.469 35.562 74.812 1 38.06 3 PHE B CA 1
ATOM 1363 C C . PHE B 1 3 ? -20.875 34.438 73.938 1 38.06 3 PHE B C 1
ATOM 1365 O O . PHE B 1 3 ? -19.891 33.812 74.375 1 38.06 3 PHE B O 1
ATOM 1372 N N . SER B 1 4 ? -21.688 33.656 73.25 1 36.62 4 SER B N 1
ATOM 1373 C CA . SER B 1 4 ? -21.328 32.625 72.25 1 36.62 4 SER B CA 1
ATOM 1374 C C . SER B 1 4 ? -20.469 33.156 71.125 1 36.62 4 SER B C 1
ATOM 1376 O O . SER B 1 4 ? -20.859 34.125 70.438 1 36.62 4 SER B O 1
ATOM 1378 N N . LYS B 1 5 ? -19.125 33.062 71.312 1 42.81 5 LYS B N 1
ATOM 1379 C CA . LYS B 1 5 ? -18.094 33.438 70.312 1 42.81 5 LYS B CA 1
ATOM 1380 C C . LYS B 1 5 ? -18.297 32.75 69 1 42.81 5 LYS B C 1
ATOM 1382 O O . LYS B 1 5 ? -18.406 31.5 68.938 1 42.81 5 LYS B O 1
ATOM 1387 N N . THR B 1 6 ? -19.062 33.375 68.125 1 39.28 6 THR B N 1
ATOM 1388 C CA . THR B 1 6 ? -19.297 32.938 66.75 1 39.28 6 THR B CA 1
ATOM 1389 C C . THR B 1 6 ? -17.984 32.781 66 1 39.28 6 THR B C 1
ATOM 1391 O O . THR B 1 6 ? -17.234 33.75 65.875 1 39.28 6 THR B O 1
ATOM 1394 N N . LEU B 1 7 ? -17.391 31.641 66 1 38.12 7 LEU B N 1
ATOM 1395 C CA . LEU B 1 7 ? -16.188 31.328 65.25 1 38.12 7 LEU B CA 1
ATOM 1396 C C . LEU B 1 7 ? -16.453 31.469 63.75 1 38.12 7 LEU B C 1
ATOM 1398 O O . LEU B 1 7 ? -17.328 30.797 63.188 1 38.12 7 LEU B O 1
ATOM 1402 N N . ILE B 1 8 ? -16.344 32.656 63.219 1 36.66 8 ILE B N 1
ATOM 1403 C CA . ILE B 1 8 ? -16.469 32.875 61.781 1 36.66 8 ILE B CA 1
ATOM 1404 C C . ILE B 1 8 ? -15.406 32.062 61.062 1 36.66 8 ILE B C 1
ATOM 1406 O O . ILE B 1 8 ? -14.211 32.219 61.281 1 36.66 8 ILE B O 1
ATOM 1410 N N . LEU B 1 9 ? -15.711 30.797 60.719 1 38.16 9 LEU B N 1
ATOM 1411 C CA . LEU B 1 9 ? -14.875 29.969 59.844 1 38.16 9 LEU B CA 1
ATOM 1412 C C . LEU B 1 9 ? -14.656 30.625 58.5 1 38.16 9 LEU B C 1
ATOM 1414 O O . LEU B 1 9 ? -15.602 30.812 57.75 1 38.16 9 LEU B O 1
ATOM 1418 N N . ALA B 1 10 ? -13.703 31.516 58.406 1 37.53 10 ALA B N 1
ATOM 1419 C CA . ALA B 1 10 ? -13.281 32.062 57.125 1 37.53 10 ALA B CA 1
ATOM 1420 C C . ALA B 1 10 ? -12.922 30.938 56.156 1 37.53 10 ALA B C 1
ATOM 1422 O O . ALA B 1 10 ? -12.016 30.141 56.406 1 37.53 10 ALA B O 1
ATOM 1423 N N . LEU B 1 11 ? -13.914 30.391 55.438 1 37.03 11 LEU B N 1
ATOM 1424 C CA . LEU B 1 11 ? -13.664 29.5 54.344 1 37.03 11 LEU B CA 1
ATOM 1425 C C . LEU B 1 11 ? -12.719 30.141 53.312 1 37.03 11 LEU B C 1
ATOM 1427 O O . LEU B 1 11 ? -13.078 31.125 52.688 1 37.03 11 LEU B O 1
ATOM 1431 N N . ALA B 1 12 ? -11.422 30.172 53.656 1 35.25 12 ALA B N 1
ATOM 1432 C CA . ALA B 1 12 ? -10.445 30.578 52.656 1 35.25 12 ALA B CA 1
ATOM 1433 C C . ALA B 1 12 ? -10.672 29.844 51.312 1 35.25 12 ALA B C 1
ATOM 1435 O O . ALA B 1 12 ? -10.703 28.609 51.312 1 35.25 12 ALA B O 1
ATOM 1436 N N . THR B 1 13 ? -11.5 30.344 50.406 1 33.31 13 THR B N 1
ATOM 1437 C CA . THR B 1 13 ? -11.617 29.844 49.031 1 33.31 13 THR B CA 1
ATOM 1438 C C . THR B 1 13 ? -10.242 29.672 48.406 1 33.31 13 THR B C 1
ATOM 1440 O O . THR B 1 13 ? -9.5 30.625 48.25 1 33.31 13 THR B O 1
ATOM 1443 N N . ALA B 1 14 ? -9.492 28.625 48.781 1 35.91 14 ALA B N 1
ATOM 1444 C CA . ALA B 1 14 ? -8.305 28.328 47.969 1 35.91 14 ALA B CA 1
ATOM 1445 C C . ALA B 1 14 ? -8.617 28.359 46.5 1 35.91 14 ALA B C 1
ATOM 1447 O O . ALA B 1 14 ? -9.5 27.641 46.031 1 35.91 14 ALA B O 1
ATOM 1448 N N . ALA B 1 15 ? -8.453 29.531 45.906 1 36.28 15 ALA B N 1
ATOM 1449 C CA . ALA B 1 15 ? -8.43 29.562 44.438 1 36.28 15 ALA B CA 1
ATOM 1450 C C . ALA B 1 15 ? -7.59 28.422 43.875 1 36.28 15 ALA B C 1
ATOM 1452 O O . ALA B 1 15 ? -6.418 28.266 44.25 1 36.28 15 ALA B O 1
ATOM 1453 N N . VAL B 1 16 ? -8.195 27.203 43.812 1 34.38 16 VAL B N 1
ATOM 1454 C CA . VAL B 1 16 ? -7.547 26.172 43 1 34.38 16 VAL B CA 1
ATOM 1455 C C . VAL B 1 16 ? -6.973 26.797 41.719 1 34.38 16 VAL B C 1
ATOM 1457 O O . VAL B 1 16 ? -7.715 27.344 40.906 1 34.38 16 VAL B O 1
ATOM 1460 N N . ALA B 1 17 ? -5.781 27.406 41.812 1 36.28 17 ALA B N 1
ATOM 1461 C CA . ALA B 1 17 ? -5.078 27.703 40.562 1 36.28 17 ALA B CA 1
ATOM 1462 C C . ALA B 1 17 ? -5.301 26.609 39.531 1 36.28 17 ALA B C 1
ATOM 1464 O O . ALA B 1 17 ? -5.02 25.438 39.781 1 36.28 17 ALA B O 1
ATOM 1465 N N . LEU B 1 18 ? -6.457 26.562 38.812 1 31.86 18 LEU B N 1
ATOM 1466 C CA . LEU B 1 18 ? -6.543 25.719 37.625 1 31.86 18 LEU B CA 1
ATOM 1467 C C . LEU B 1 18 ? -5.219 25.703 36.875 1 31.86 18 LEU B C 1
ATOM 1469 O O . LEU B 1 18 ? -4.57 26.734 36.75 1 31.86 18 LEU B O 1
ATOM 1473 N N . PRO B 1 19 ? -4.465 24.531 36.938 1 36.53 19 PRO B N 1
ATOM 1474 C CA . PRO B 1 19 ? -3.273 24.516 36.062 1 36.53 19 PRO B CA 1
ATOM 1475 C C . PRO B 1 19 ? -3.465 25.297 34.781 1 36.53 19 PRO B C 1
ATOM 1477 O O . PRO B 1 19 ? -4.57 25.328 34.219 1 36.53 19 PRO B O 1
ATOM 1480 N N . THR B 1 20 ? -2.846 26.5 34.656 1 35.06 20 THR B N 1
ATOM 1481 C CA . THR B 1 20 ? -2.713 27.156 33.344 1 35.06 20 THR B CA 1
ATOM 1482 C C . THR B 1 20 ? -2.691 26.141 32.219 1 35.06 20 THR B C 1
ATOM 1484 O O . THR B 1 20 ? -2.27 24.984 32.406 1 35.06 20 THR B O 1
ATOM 1487 N N . SER B 1 21 ? -3.547 26.234 31.266 1 34.44 21 SER B N 1
ATOM 1488 C CA . SER B 1 21 ? -3.525 25.562 29.969 1 34.44 21 SER B CA 1
ATOM 1489 C C . SER B 1 21 ? -2.096 25.281 29.516 1 34.44 21 SER B C 1
ATOM 1491 O O . SER B 1 21 ? -1.283 26.203 29.391 1 34.44 21 SER B O 1
ATOM 1493 N N . GLN B 1 22 ? -1.333 24.375 30.078 1 35.88 22 GLN B N 1
ATOM 1494 C CA . GLN B 1 22 ? -0.062 23.969 29.484 1 35.88 22 GLN B CA 1
ATOM 1495 C C . GLN B 1 22 ? -0.06 24.203 27.969 1 35.88 22 GLN B C 1
ATOM 1497 O O . GLN B 1 22 ? -0.819 23.562 27.234 1 35.88 22 GLN B O 1
ATOM 1502 N N . GLN B 1 23 ? -0.041 25.422 27.516 1 34.22 23 GLN B N 1
ATOM 1503 C CA . GLN B 1 23 ? 0.337 25.688 26.125 1 34.22 23 GLN B CA 1
ATOM 1504 C C . GLN B 1 23 ? 1.304 24.641 25.609 1 34.22 23 GLN B C 1
ATOM 1506 O O . GLN B 1 23 ? 2.402 24.469 26.141 1 34.22 23 GLN B O 1
ATOM 1511 N N . LEU B 1 24 ? 0.958 23.422 25.422 1 37.78 24 LEU B N 1
ATOM 1512 C CA . LEU B 1 24 ? 1.853 22.516 24.719 1 37.78 24 LEU B CA 1
ATOM 1513 C C . LEU B 1 24 ? 2.822 23.281 23.828 1 37.78 24 LEU B C 1
ATOM 1515 O O . LEU B 1 24 ? 2.402 24.094 23 1 37.78 24 LEU B O 1
ATOM 1519 N N . ASP B 1 25 ? 3.898 23.781 24.297 1 38.22 25 ASP B N 1
ATOM 1520 C CA . ASP B 1 25 ? 4.977 24.391 23.516 1 38.22 25 ASP B CA 1
ATOM 1521 C C . ASP B 1 25 ? 4.973 23.891 22.078 1 38.22 25 ASP B C 1
ATOM 1523 O O . ASP B 1 25 ? 5.09 22.688 21.828 1 38.22 25 ASP B O 1
ATOM 1527 N N . LYS B 1 26 ? 4.156 24.359 21.203 1 44.12 26 LYS B N 1
ATOM 1528 C CA . LYS B 1 26 ? 4.246 24.125 19.766 1 44.12 26 LYS B CA 1
ATOM 1529 C C . LYS B 1 26 ? 5.695 23.922 19.344 1 44.12 26 LYS B C 1
ATOM 1531 O O . LYS B 1 26 ? 6.477 24.875 19.312 1 44.12 26 LYS B O 1
ATOM 1536 N N . ARG B 1 27 ? 6.395 22.875 19.719 1 52.12 27 ARG B N 1
ATOM 1537 C CA . ARG B 1 27 ? 7.742 22.609 19.234 1 52.12 27 ARG B CA 1
ATOM 1538 C C . ARG B 1 27 ? 7.848 22.875 17.734 1 52.12 27 ARG B C 1
ATOM 1540 O O . ARG B 1 27 ? 6.965 22.5 16.969 1 52.12 27 ARG B O 1
ATOM 1547 N N . ALA B 1 28 ? 8.625 23.906 17.281 1 57.84 28 ALA B N 1
ATOM 1548 C CA . ALA B 1 28 ? 8.859 24.312 15.898 1 57.84 28 ALA B CA 1
ATOM 1549 C C . ALA B 1 28 ? 9.273 23.125 15.039 1 57.84 28 ALA B C 1
ATOM 1551 O O . ALA B 1 28 ? 9.922 22.188 15.516 1 57.84 28 ALA B O 1
ATOM 1552 N N . GLY B 1 29 ? 8.648 22.922 13.93 1 69.88 29 GLY B N 1
ATOM 1553 C CA . GLY B 1 29 ? 9.062 21.922 12.953 1 69.88 29 GLY B CA 1
ATOM 1554 C C . GLY B 1 29 ? 10.562 21.859 12.773 1 69.88 29 GLY B C 1
ATOM 1555 O O . GLY B 1 29 ? 11.242 22.891 12.758 1 69.88 29 GLY B O 1
ATOM 1556 N N . ILE B 1 30 ? 11.125 20.641 12.93 1 88.19 30 ILE B N 1
ATOM 1557 C CA . ILE B 1 30 ? 12.562 20.438 12.812 1 88.19 30 ILE B CA 1
ATOM 1558 C C . ILE B 1 30 ? 12.906 19.938 11.406 1 88.19 30 ILE B C 1
ATOM 1560 O O . ILE B 1 30 ? 14.078 19.938 11.008 1 88.19 30 ILE B O 1
ATOM 1564 N N . LEU B 1 31 ? 11.906 19.594 10.648 1 95.81 31 LEU B N 1
ATOM 1565 C CA . LEU B 1 31 ? 12.164 19.094 9.305 1 95.81 31 LEU B CA 1
ATOM 1566 C C . LEU B 1 31 ? 12.039 20.203 8.273 1 95.81 31 LEU B C 1
ATOM 1568 O O . LEU B 1 31 ? 11.281 21.156 8.477 1 95.81 31 LEU B O 1
ATOM 1572 N N . LYS B 1 32 ? 12.781 20.062 7.262 1 93.25 32 LYS B N 1
ATOM 1573 C CA . LYS B 1 32 ? 12.703 20.922 6.094 1 93.25 32 LYS B CA 1
ATOM 1574 C C . LYS B 1 32 ? 12.258 20.156 4.859 1 93.25 32 LYS B C 1
ATOM 1576 O O . LYS B 1 32 ? 12.703 19.016 4.641 1 93.25 32 LYS B O 1
ATOM 1581 N N . LYS B 1 33 ? 11.398 20.828 4.121 1 93.31 33 LYS B N 1
ATOM 1582 C CA . LYS B 1 33 ? 11.023 20.234 2.84 1 93.31 33 LYS B CA 1
ATOM 1583 C C . LYS B 1 33 ? 12.203 20.234 1.873 1 93.31 33 LYS B C 1
ATOM 1585 O O . LYS B 1 33 ? 12.812 21.266 1.628 1 93.31 33 LYS B O 1
ATOM 1590 N N . GLU B 1 34 ? 12.578 19.094 1.358 1 95.31 34 GLU B N 1
ATOM 1591 C CA . GLU B 1 34 ? 13.68 18.922 0.422 1 95.31 34 GLU B CA 1
ATOM 1592 C C . GLU B 1 34 ? 13.266 18.078 -0.772 1 95.31 34 GLU B C 1
ATOM 1594 O O . GLU B 1 34 ? 12.367 17.234 -0.662 1 95.31 34 GLU B O 1
ATOM 1599 N N . PRO B 1 35 ? 13.828 18.359 -1.971 1 95.44 35 PRO B N 1
ATOM 1600 C CA . PRO B 1 35 ? 13.555 17.453 -3.086 1 95.44 35 PRO B CA 1
ATOM 1601 C C . PRO B 1 35 ? 14.109 16.047 -2.85 1 95.44 35 PRO B C 1
ATOM 1603 O O . PRO B 1 35 ? 14.984 15.852 -2.002 1 95.44 35 PRO B O 1
ATOM 1606 N N . TYR B 1 36 ? 13.633 15.086 -3.535 1 97.31 36 TYR B N 1
ATOM 1607 C CA . TYR B 1 36 ? 14 13.68 -3.383 1 97.31 36 TYR B CA 1
ATOM 1608 C C . TYR B 1 36 ? 15.508 13.492 -3.438 1 97.31 36 TYR B C 1
ATOM 1610 O O . TYR B 1 36 ? 16.078 12.703 -2.678 1 97.31 36 TYR B O 1
ATOM 1618 N N . SER B 1 37 ? 16.156 14.227 -4.367 1 96.31 37 SER B N 1
ATOM 1619 C CA . SER B 1 37 ? 17.594 14.094 -4.566 1 96.31 37 SER B CA 1
ATOM 1620 C C . SER B 1 37 ? 18.359 14.406 -3.285 1 96.31 37 SER B C 1
ATOM 1622 O O . SER B 1 37 ? 19.484 13.922 -3.092 1 96.31 37 SER B O 1
ATOM 1624 N N . GLN B 1 38 ? 17.688 15.133 -2.363 1 96.19 38 GLN B N 1
ATOM 1625 C CA . GLN B 1 38 ? 18.391 15.547 -1.152 1 96.19 38 GLN B CA 1
ATOM 1626 C C . GLN B 1 38 ? 18.062 14.633 0.02 1 96.19 38 GLN B C 1
ATOM 1628 O O . GLN B 1 38 ? 18.875 14.453 0.925 1 96.19 38 GLN B O 1
ATOM 1633 N N . PHE B 1 39 ? 16.891 13.992 -0.064 1 97.69 39 PHE B N 1
ATOM 1634 C CA . PHE B 1 39 ? 16.562 13.242 1.137 1 97.69 39 PHE B CA 1
ATOM 1635 C C . PHE B 1 39 ? 16.594 11.742 0.863 1 97.69 39 PHE B C 1
ATOM 1637 O O . PHE B 1 39 ? 16.453 10.938 1.783 1 97.69 39 PHE B O 1
ATOM 1644 N N . GLN B 1 40 ? 16.781 11.367 -0.407 1 98.44 40 GLN B N 1
ATOM 1645 C CA . GLN B 1 40 ? 16.891 9.945 -0.717 1 98.44 40 GLN B CA 1
ATOM 1646 C C . GLN B 1 40 ? 18.078 9.305 -0.002 1 98.44 40 GLN B C 1
ATOM 1648 O O . GLN B 1 40 ? 19.016 10 0.396 1 98.44 40 GLN B O 1
ATOM 1653 N N . VAL B 1 41 ? 18.016 7.895 0.14 1 98.81 41 VAL B N 1
ATOM 1654 C CA . VAL B 1 41 ? 19.047 7.176 0.862 1 98.81 41 VAL B CA 1
ATOM 1655 C C . VAL B 1 41 ? 19.609 6.059 -0.017 1 98.81 41 VAL B C 1
ATOM 1657 O O . VAL B 1 41 ? 20.234 5.117 0.485 1 98.81 41 VAL B O 1
ATOM 1660 N N . SER B 1 42 ? 19.391 6.105 -1.312 1 98.88 42 SER B N 1
ATOM 1661 C CA . SER B 1 42 ? 19.547 4.949 -2.189 1 98.88 42 SER B CA 1
ATOM 1662 C C . SER B 1 42 ? 20.938 4.91 -2.805 1 98.88 42 SER B C 1
ATOM 1664 O O . SER B 1 42 ? 21.328 3.916 -3.422 1 98.88 42 SER B O 1
ATOM 1666 N N . ASP B 1 43 ? 21.734 6.02 -2.678 1 98.38 43 ASP B N 1
ATOM 1667 C CA . ASP B 1 43 ? 23.094 5.996 -3.207 1 98.38 43 ASP B CA 1
ATOM 1668 C C . ASP B 1 43 ? 24.078 5.402 -2.189 1 98.38 43 ASP B C 1
ATOM 1670 O O . ASP B 1 43 ? 23.734 5.238 -1.017 1 98.38 43 ASP B O 1
ATOM 1674 N N . GLY B 1 44 ? 25.328 4.973 -2.701 1 98.31 44 GLY B N 1
ATOM 1675 C CA . GLY B 1 44 ? 26.359 4.465 -1.815 1 98.31 44 GLY B CA 1
ATOM 1676 C C . GLY B 1 44 ? 26.391 2.951 -1.734 1 98.31 44 GLY B C 1
ATOM 1677 O O . GLY B 1 44 ? 26.594 2.273 -2.742 1 98.31 44 GLY B O 1
ATOM 1678 N N . VAL B 1 45 ? 26.156 2.383 -0.493 1 98.88 45 VAL B N 1
ATOM 1679 C CA . VAL B 1 45 ? 26.156 0.938 -0.283 1 98.88 45 VAL B CA 1
ATOM 1680 C C . VAL B 1 45 ? 24.984 0.536 0.604 1 98.88 45 VAL B C 1
ATOM 1682 O O . VAL B 1 45 ? 24.484 1.35 1.379 1 98.88 45 VAL B O 1
ATOM 1685 N N . GLY B 1 46 ? 24.594 -0.679 0.422 1 98.88 46 GLY B N 1
ATOM 1686 C CA . GLY B 1 46 ? 23.562 -1.218 1.299 1 98.88 46 GLY B CA 1
ATOM 1687 C C . GLY B 1 46 ? 24.062 -1.492 2.705 1 98.88 46 GLY B C 1
ATOM 1688 O O . GLY B 1 46 ? 25.281 -1.489 2.951 1 98.88 46 GLY B O 1
ATOM 1689 N N . GLY B 1 47 ? 23.094 -1.626 3.619 1 98.88 47 GLY B N 1
ATOM 1690 C CA . GLY B 1 47 ? 23.453 -2.143 4.93 1 98.88 47 GLY B CA 1
ATOM 1691 C C . GLY B 1 47 ? 23 -1.25 6.066 1 98.88 47 GLY B C 1
ATOM 1692 O O . GLY B 1 47 ? 22.828 -1.715 7.195 1 98.88 47 GLY B O 1
ATOM 1693 N N . ASP B 1 48 ? 22.859 0.077 5.836 1 98.75 48 ASP B N 1
ATOM 1694 C CA . ASP B 1 48 ? 22.594 1.013 6.926 1 98.75 48 ASP B CA 1
ATOM 1695 C C . ASP B 1 48 ? 21.438 1.951 6.586 1 98.75 48 ASP B C 1
ATOM 1697 O O . ASP B 1 48 ? 21.422 3.107 7.012 1 98.75 48 ASP B O 1
ATOM 1701 N N . ALA B 1 49 ? 20.516 1.478 5.75 1 98.94 49 ALA B N 1
ATOM 1702 C CA . ALA B 1 49 ? 19.453 2.328 5.219 1 98.94 49 ALA B CA 1
ATOM 1703 C C . ALA B 1 49 ? 18.656 2.979 6.344 1 98.94 49 ALA B C 1
ATOM 1705 O O . ALA B 1 49 ? 18.359 4.176 6.293 1 98.94 49 ALA B O 1
ATOM 1706 N N . LEU B 1 50 ? 18.328 2.203 7.402 1 98.88 50 LEU B N 1
ATOM 1707 C CA . LEU B 1 50 ? 17.516 2.762 8.477 1 98.88 50 LEU B CA 1
ATOM 1708 C C . LEU B 1 50 ? 18.25 3.904 9.172 1 98.88 50 LEU B C 1
ATOM 1710 O O . LEU B 1 50 ? 17.641 4.938 9.477 1 98.88 50 LEU B O 1
ATOM 1714 N N . ALA B 1 51 ? 19.469 3.674 9.469 1 98.75 51 ALA B N 1
ATOM 1715 C CA . ALA B 1 51 ? 20.266 4.723 10.094 1 98.75 51 ALA B CA 1
ATOM 1716 C C . ALA B 1 51 ? 20.312 5.973 9.227 1 98.75 51 ALA B C 1
ATOM 1718 O O . ALA B 1 51 ? 20.219 7.098 9.727 1 98.75 51 ALA B O 1
ATOM 1719 N N . GLU B 1 52 ? 20.438 5.816 7.91 1 98.81 52 GLU B N 1
ATOM 1720 C CA . GLU B 1 52 ? 20.453 6.941 6.98 1 98.81 52 GLU B CA 1
ATOM 1721 C C . GLU B 1 52 ? 19.109 7.668 6.969 1 98.81 52 GLU B C 1
ATOM 1723 O O . GLU B 1 52 ? 19.062 8.898 6.926 1 98.81 52 GLU B O 1
ATOM 1728 N N . VAL B 1 53 ? 18.016 6.938 7.039 1 98.88 53 VAL B N 1
ATOM 1729 C CA . VAL B 1 53 ? 16.688 7.547 7.09 1 98.88 53 VAL B CA 1
ATOM 1730 C C . VAL B 1 53 ? 16.562 8.391 8.359 1 98.88 53 VAL B C 1
ATOM 1732 O O . VAL B 1 53 ? 16.062 9.523 8.305 1 98.88 53 VAL B O 1
ATOM 1735 N N . LYS B 1 54 ? 16.984 7.848 9.492 1 98.31 54 LYS B N 1
ATOM 1736 C CA . LYS B 1 54 ? 16.844 8.539 10.766 1 98.31 54 LYS B CA 1
ATOM 1737 C C . LYS B 1 54 ? 17.688 9.805 10.797 1 98.31 54 LYS B C 1
ATOM 1739 O O . LYS B 1 54 ? 17.328 10.781 11.461 1 98.31 54 LYS B O 1
ATOM 1744 N N . LYS B 1 55 ? 18.766 9.773 10.055 1 97.75 55 LYS B N 1
ATOM 1745 C CA . LYS B 1 55 ? 19.578 10.977 9.945 1 97.75 55 LYS B CA 1
ATOM 1746 C C . LYS B 1 55 ? 18.875 12.055 9.133 1 97.75 55 LYS B C 1
ATOM 1748 O O . LYS B 1 55 ? 18.922 13.234 9.484 1 97.75 55 LYS B O 1
ATOM 1753 N N . LYS B 1 56 ? 18.156 11.656 8.062 1 97.75 56 LYS B N 1
ATOM 1754 C CA . LYS B 1 56 ? 17.453 12.594 7.191 1 97.75 56 LYS B CA 1
ATOM 1755 C C . LYS B 1 56 ? 16.156 13.086 7.852 1 97.75 56 LYS B C 1
ATOM 1757 O O . LYS B 1 56 ? 15.734 14.219 7.621 1 97.75 56 LYS B O 1
ATOM 1762 N N . PHE B 1 57 ? 15.602 12.25 8.633 1 98.25 57 PHE B N 1
ATOM 1763 C CA . PHE B 1 57 ? 14.352 12.531 9.336 1 98.25 57 PHE B CA 1
ATOM 1764 C C . PHE B 1 57 ? 14.492 12.242 10.82 1 98.25 57 PHE B C 1
ATOM 1766 O O . PHE B 1 57 ? 13.969 11.242 11.32 1 98.25 57 PHE B O 1
ATOM 1773 N N . PRO B 1 58 ? 15.086 13.195 11.562 1 97.12 58 PRO B N 1
ATOM 1774 C CA . PRO B 1 58 ? 15.391 12.93 12.969 1 97.12 58 PRO B CA 1
ATOM 1775 C C . PRO B 1 58 ? 14.172 13.125 13.875 1 97.12 58 PRO B C 1
ATOM 1777 O O . PRO B 1 58 ? 14.211 13.938 14.797 1 97.12 58 PRO B O 1
ATOM 1780 N N . ILE B 1 59 ? 13.234 12.289 13.625 1 95.25 59 ILE B N 1
ATOM 1781 C CA . ILE B 1 59 ? 12.016 12.297 14.422 1 95.25 59 ILE B CA 1
ATOM 1782 C C . ILE B 1 59 ? 12.234 11.523 15.719 1 95.25 59 ILE B C 1
ATOM 1784 O O . ILE B 1 59 ? 12.789 10.422 15.711 1 95.25 59 ILE B O 1
ATOM 1788 N N . ASP B 1 60 ? 11.797 12.148 16.8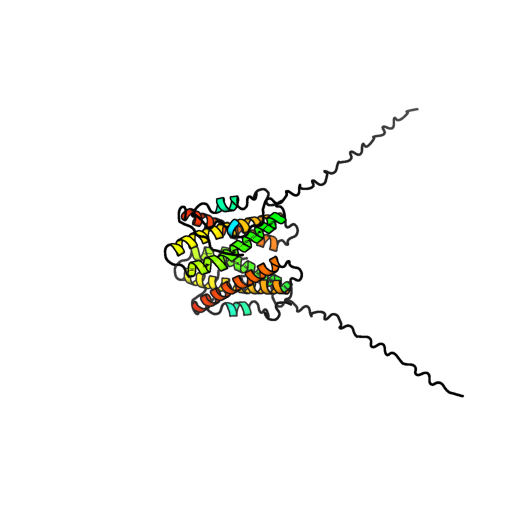12 1 93.94 60 ASP B N 1
ATOM 1789 C CA . ASP B 1 60 ? 11.766 11.43 18.094 1 93.94 60 ASP B CA 1
ATOM 1790 C C . ASP B 1 60 ? 10.531 10.547 18.203 1 93.94 60 ASP B C 1
ATOM 1792 O O . ASP B 1 60 ? 9.438 11.031 18.516 1 93.94 60 ASP B O 1
ATOM 1796 N N . GLU B 1 61 ? 10.719 9.25 18.031 1 93.62 61 GLU B N 1
ATOM 1797 C CA . GLU B 1 61 ? 9.602 8.312 17.984 1 93.62 61 GLU B CA 1
ATOM 1798 C C . GLU B 1 61 ? 8.859 8.273 19.312 1 93.62 61 GLU B C 1
ATOM 1800 O O . GLU B 1 61 ? 7.648 8.031 19.344 1 93.62 61 GLU B O 1
ATOM 1805 N N . ALA B 1 62 ? 9.523 8.586 20.344 1 93.06 62 ALA B N 1
ATOM 1806 C CA . ALA B 1 62 ? 8.914 8.586 21.672 1 93.06 62 ALA B CA 1
ATOM 1807 C C . ALA B 1 62 ? 7.945 9.758 21.828 1 93.06 62 ALA B C 1
ATOM 1809 O O . ALA B 1 62 ? 7.09 9.758 22.703 1 93.06 62 ALA B O 1
ATOM 1810 N N . LYS B 1 63 ? 8.094 10.742 21 1 94.25 63 LYS B N 1
ATOM 1811 C CA . LYS B 1 63 ? 7.27 11.945 21.094 1 94.25 63 LYS B CA 1
ATOM 1812 C C . LYS B 1 63 ? 6.434 12.133 19.828 1 94.25 63 LYS B C 1
ATOM 1814 O O . LYS B 1 63 ? 6.027 13.25 19.516 1 94.25 63 LYS B O 1
ATOM 1819 N N . ILE B 1 64 ? 6.176 11.078 19.141 1 95.94 64 ILE B N 1
ATOM 1820 C CA . ILE B 1 64 ? 5.531 11.164 17.828 1 95.94 64 ILE B CA 1
ATOM 1821 C C . ILE B 1 64 ? 4.09 11.633 18 1 95.94 64 ILE B C 1
ATOM 1823 O O . ILE B 1 64 ? 3.531 12.273 17.094 1 95.94 64 ILE B O 1
ATOM 1827 N N . ALA B 1 65 ? 3.533 11.438 19.172 1 93.38 65 ALA B N 1
ATOM 1828 C CA . ALA B 1 65 ? 2.162 11.859 19.438 1 93.38 65 ALA B CA 1
ATOM 1829 C C . ALA B 1 65 ? 2.033 13.383 19.406 1 93.38 65 ALA B C 1
ATOM 1831 O O . ALA B 1 65 ? 0.957 13.906 19.109 1 93.38 65 ALA B O 1
ATOM 1832 N N . SER B 1 66 ? 3.111 14.062 19.656 1 93.75 66 SER B N 1
ATOM 1833 C CA . SER B 1 66 ? 3.086 15.523 19.719 1 93.75 66 SER B CA 1
ATOM 1834 C C . SER B 1 66 ? 3.871 16.141 18.562 1 93.75 66 SER B C 1
ATOM 1836 O O . SER B 1 66 ? 4.281 17.297 18.641 1 93.75 66 SER B O 1
ATOM 1838 N N . ILE B 1 67 ? 4.055 15.336 17.531 1 95.38 67 ILE B N 1
ATOM 1839 C CA . ILE B 1 67 ? 4.809 15.836 16.391 1 95.38 67 ILE B CA 1
ATOM 1840 C C . ILE B 1 67 ? 4.121 17.078 15.836 1 95.38 67 ILE B C 1
ATOM 1842 O O . ILE B 1 67 ? 2.889 17.156 15.797 1 95.38 67 ILE B O 1
ATOM 1846 N N . ASP B 1 68 ? 4.945 18.062 15.406 1 93.69 68 ASP B N 1
ATOM 1847 C CA . ASP B 1 68 ? 4.457 19.281 14.75 1 93.69 68 ASP B CA 1
ATOM 1848 C C . ASP B 1 68 ? 3.705 18.938 13.461 1 93.69 68 ASP B C 1
ATOM 1850 O O . ASP B 1 68 ? 4.172 18.125 12.664 1 93.69 68 ASP B O 1
ATOM 1854 N N . PRO B 1 69 ? 2.518 19.562 13.273 1 91.56 69 PRO B N 1
ATOM 1855 C CA . PRO B 1 69 ? 1.744 19.25 12.07 1 91.56 69 PRO B CA 1
ATOM 1856 C C . PRO B 1 69 ? 2.523 19.516 10.781 1 91.56 69 PRO B C 1
ATOM 1858 O O . PRO B 1 69 ? 2.338 18.797 9.789 1 91.56 69 PRO B O 1
ATOM 1861 N N . ALA B 1 70 ? 3.309 20.5 10.742 1 92.62 70 ALA B N 1
ATOM 1862 C CA . ALA B 1 70 ? 4.121 20.781 9.562 1 92.62 70 ALA B CA 1
ATOM 1863 C C . ALA B 1 70 ? 5.133 19.656 9.312 1 92.62 70 ALA B C 1
ATOM 1865 O O . ALA B 1 70 ? 5.363 19.266 8.172 1 92.62 70 ALA B O 1
ATOM 1866 N N . ASP B 1 71 ? 5.738 19.156 10.398 1 96.5 71 ASP B N 1
ATOM 1867 C CA . ASP B 1 71 ? 6.664 18.031 10.289 1 96.5 71 ASP B CA 1
ATOM 1868 C C . ASP B 1 71 ? 5.949 16.781 9.789 1 96.5 71 ASP B C 1
ATOM 1870 O O . ASP B 1 71 ? 6.473 16.047 8.945 1 96.5 71 ASP B O 1
ATOM 1874 N N . LEU B 1 72 ? 4.773 16.594 10.312 1 95.5 72 LEU B N 1
ATOM 1875 C CA . LEU B 1 72 ? 4.004 15.438 9.867 1 95.5 72 LEU B CA 1
ATOM 1876 C C . LEU B 1 72 ? 3.691 15.531 8.375 1 95.5 72 LEU B C 1
ATOM 1878 O O . LEU B 1 72 ? 3.746 14.531 7.66 1 95.5 72 LEU B O 1
ATOM 1882 N N . GLN B 1 73 ? 3.387 16.719 7.938 1 92.75 73 GLN B N 1
ATOM 1883 C CA . GLN B 1 73 ? 3.119 16.891 6.512 1 92.75 73 GLN B CA 1
ATOM 1884 C C . GLN B 1 73 ? 4.367 16.609 5.68 1 92.75 73 GLN B C 1
ATOM 1886 O O . GLN B 1 73 ? 4.285 16.031 4.602 1 92.75 73 GLN B O 1
ATOM 1891 N N . ILE B 1 74 ? 5.516 16.984 6.145 1 95.56 74 ILE B N 1
ATOM 1892 C CA . ILE B 1 74 ? 6.766 16.734 5.441 1 95.56 74 ILE B CA 1
ATOM 1893 C C . ILE B 1 74 ? 7.016 15.227 5.367 1 95.56 74 ILE B C 1
ATOM 1895 O O . ILE B 1 74 ? 7.438 14.711 4.332 1 95.56 74 ILE B O 1
ATOM 1899 N N . ILE B 1 75 ? 6.711 14.516 6.449 1 97.44 75 ILE B N 1
ATOM 1900 C CA . ILE B 1 75 ? 6.852 13.07 6.492 1 97.44 75 ILE B CA 1
ATOM 1901 C C . ILE B 1 75 ? 5.938 12.43 5.449 1 97.44 75 ILE B C 1
ATOM 1903 O O . ILE B 1 75 ? 6.375 11.586 4.664 1 97.44 75 ILE B O 1
ATOM 1907 N N . LYS B 1 76 ? 4.742 12.883 5.43 1 94.19 76 LYS B N 1
ATOM 1908 C CA . LYS B 1 76 ? 3.766 12.344 4.488 1 94.19 76 LYS B CA 1
ATOM 1909 C C . LYS B 1 76 ? 4.195 12.594 3.047 1 94.19 76 LYS B C 1
ATOM 1911 O O . LYS B 1 76 ? 4.117 11.695 2.205 1 94.19 76 LYS B O 1
ATOM 1916 N N . ASP B 1 77 ? 4.637 13.758 2.775 1 92.62 77 ASP B N 1
ATOM 1917 C CA . ASP B 1 77 ? 5.066 14.117 1.428 1 92.62 77 ASP B CA 1
ATOM 1918 C C . ASP B 1 77 ? 6.289 13.312 1.003 1 92.62 77 ASP B C 1
ATOM 1920 O O . ASP B 1 77 ? 6.359 12.828 -0.129 1 92.62 77 ASP B O 1
ATOM 1924 N N . ALA B 1 78 ? 7.219 13.18 1.868 1 96.62 78 ALA B N 1
ATOM 1925 C CA . ALA B 1 78 ? 8.43 12.43 1.566 1 96.62 78 ALA B CA 1
ATOM 1926 C C . ALA B 1 78 ? 8.117 10.953 1.333 1 96.62 78 ALA B C 1
ATOM 1928 O O . ALA B 1 78 ? 8.672 10.328 0.425 1 96.62 78 ALA B O 1
ATOM 1929 N N . ARG B 1 79 ? 7.227 10.43 2.174 1 97 79 ARG B N 1
ATOM 1930 C CA . ARG B 1 79 ? 6.781 9.055 1.995 1 97 79 ARG B CA 1
ATOM 1931 C C . ARG B 1 79 ? 6.18 8.852 0.609 1 97 79 ARG B C 1
ATOM 1933 O O . ARG B 1 79 ? 6.547 7.91 -0.103 1 97 79 ARG B O 1
ATOM 1940 N N . THR B 1 80 ? 5.332 9.766 0.244 1 93 80 THR B N 1
ATOM 1941 C CA . THR B 1 80 ? 4.672 9.695 -1.056 1 93 80 THR B CA 1
ATOM 1942 C C . THR B 1 80 ? 5.691 9.805 -2.186 1 93 80 THR B C 1
ATOM 1944 O O . THR B 1 80 ? 5.605 9.078 -3.18 1 93 80 THR B O 1
ATOM 1947 N N . THR B 1 81 ? 6.633 10.633 -2.049 1 94.5 81 THR B N 1
ATOM 1948 C CA . THR B 1 81 ? 7.668 10.82 -3.059 1 94.5 81 THR B CA 1
ATOM 1949 C C . THR B 1 81 ? 8.523 9.562 -3.186 1 94.5 81 THR B C 1
ATOM 1951 O O . THR B 1 81 ? 8.859 9.141 -4.297 1 94.5 81 THR B O 1
ATOM 1954 N N . ALA B 1 82 ? 8.852 8.961 -2.08 1 97.38 82 ALA B N 1
ATOM 1955 C CA . ALA B 1 82 ? 9.617 7.719 -2.098 1 97.38 82 ALA B CA 1
ATOM 1956 C C . ALA B 1 82 ? 8.844 6.609 -2.805 1 97.38 82 ALA B C 1
ATOM 1958 O O . ALA B 1 82 ? 9.43 5.797 -3.525 1 97.38 82 ALA B O 1
ATOM 1959 N N . GLU B 1 83 ? 7.574 6.629 -2.586 1 94.62 83 GLU B N 1
ATOM 1960 C CA . GLU B 1 83 ? 6.723 5.656 -3.266 1 94.62 83 GLU B CA 1
ATOM 1961 C C . GLU B 1 83 ? 6.719 5.887 -4.773 1 94.62 83 GLU B C 1
ATOM 1963 O O . GLU B 1 83 ? 6.809 4.934 -5.551 1 94.62 83 GLU B O 1
ATOM 1968 N N . LYS B 1 84 ? 6.602 7.102 -5.172 1 91.12 84 LYS B N 1
ATOM 1969 C CA . LYS B 1 84 ? 6.645 7.43 -6.594 1 91.12 84 LYS B CA 1
ATOM 1970 C C . LYS B 1 84 ? 8 7.078 -7.199 1 91.12 84 LYS B C 1
ATOM 1972 O O . LYS B 1 84 ? 8.07 6.566 -8.32 1 91.12 84 LYS B O 1
ATOM 1977 N N . ALA B 1 85 ? 8.984 7.352 -6.453 1 96.62 85 ALA B N 1
ATOM 1978 C CA . ALA B 1 85 ? 10.328 7.012 -6.934 1 96.62 85 ALA B CA 1
ATOM 1979 C C . ALA B 1 85 ? 10.461 5.512 -7.168 1 96.62 85 ALA B C 1
ATOM 1981 O O . ALA B 1 85 ? 11.148 5.078 -8.102 1 96.62 85 ALA B O 1
ATOM 1982 N N . GLU B 1 86 ? 9.82 4.734 -6.289 1 96 86 GLU B N 1
ATOM 1983 C CA . GLU B 1 86 ? 9.828 3.287 -6.48 1 96 86 GLU B CA 1
ATOM 1984 C C . GLU B 1 86 ? 9.164 2.898 -7.797 1 96 86 GLU B C 1
ATOM 1986 O O . GLU B 1 86 ? 9.758 2.191 -8.617 1 96 86 GLU B O 1
ATOM 1991 N N . VAL B 1 87 ? 8.023 3.438 -8.047 1 89.5 87 VAL B N 1
ATOM 1992 C CA . VAL B 1 87 ? 7.141 2.955 -9.109 1 89.5 87 VAL B CA 1
ATOM 1993 C C . VAL B 1 87 ? 7.547 3.58 -10.438 1 89.5 87 VAL B C 1
ATOM 1995 O O . VAL B 1 87 ? 7.57 2.902 -11.469 1 89.5 87 VAL B O 1
ATOM 1998 N N . GLU B 1 88 ? 7.871 4.82 -10.391 1 90.56 88 GLU B N 1
ATOM 1999 C CA . GLU B 1 88 ? 8.117 5.559 -11.625 1 90.56 88 GLU B CA 1
ATOM 2000 C C . GLU B 1 88 ? 9.617 5.684 -11.898 1 90.56 88 GLU B C 1
ATOM 2002 O O . GLU B 1 88 ? 10.016 6.051 -13.008 1 90.56 88 GLU B O 1
ATOM 2007 N N . GLY B 1 89 ? 10.391 5.391 -10.883 1 95.75 89 GLY B N 1
ATOM 2008 C CA . GLY B 1 89 ? 11.836 5.504 -11.031 1 95.75 89 GLY B CA 1
ATOM 2009 C C . GLY B 1 89 ? 12.547 4.164 -11.039 1 95.75 89 GLY B C 1
ATOM 2010 O O . GLY B 1 89 ? 12.953 3.68 -12.102 1 95.75 89 GLY B O 1
ATOM 2011 N N . PHE B 1 90 ? 12.523 3.484 -9.984 1 98.12 90 PHE B N 1
ATOM 2012 C CA . PHE B 1 90 ? 13.312 2.277 -9.781 1 98.12 90 PHE B CA 1
ATOM 2013 C C . PHE B 1 90 ? 12.805 1.144 -10.664 1 98.12 90 PHE B C 1
ATOM 2015 O O . PHE B 1 90 ? 13.594 0.461 -11.328 1 98.12 90 PHE B O 1
ATOM 2022 N N . ASN B 1 91 ? 11.523 0.986 -10.68 1 93.5 91 ASN B N 1
ATOM 2023 C CA . ASN B 1 91 ? 10.977 -0.164 -11.398 1 93.5 91 ASN B CA 1
ATOM 2024 C C . ASN B 1 91 ? 11.328 -0.111 -12.883 1 93.5 91 ASN B C 1
ATOM 2026 O O . ASN B 1 91 ? 11.898 -1.059 -13.43 1 93.5 91 ASN B O 1
ATOM 2030 N N . PRO B 1 92 ? 11.008 0.954 -13.555 1 95.31 92 PRO B N 1
ATOM 2031 C CA . PRO B 1 92 ? 11.383 0.998 -14.969 1 95.31 92 PRO B CA 1
ATOM 2032 C C . PRO B 1 92 ? 12.898 0.964 -15.188 1 95.31 92 PRO B C 1
ATOM 2034 O O . PRO B 1 92 ? 13.375 0.367 -16.156 1 95.31 92 PRO B O 1
ATOM 2037 N N . ALA B 1 93 ? 13.711 1.621 -14.297 1 98.06 93 ALA B N 1
ATOM 2038 C CA . ALA B 1 93 ? 15.172 1.617 -14.43 1 98.06 93 ALA B CA 1
ATOM 2039 C C . ALA B 1 93 ? 15.727 0.203 -14.305 1 98.06 93 ALA B C 1
ATOM 2041 O O . ALA B 1 93 ? 16.609 -0.191 -15.062 1 98.06 93 ALA B O 1
ATOM 2042 N N . ILE B 1 94 ? 15.203 -0.553 -13.453 1 98.25 94 ILE B N 1
ATOM 2043 C CA . ILE B 1 94 ? 15.664 -1.918 -13.219 1 98.25 94 ILE B CA 1
ATOM 2044 C C . ILE B 1 94 ? 15.273 -2.803 -14.398 1 98.25 94 ILE B C 1
ATOM 2046 O O . ILE B 1 94 ? 16.047 -3.662 -14.828 1 98.25 94 ILE B O 1
ATOM 2050 N N . ALA B 1 95 ? 14.039 -2.598 -14.891 1 95.69 95 ALA B N 1
ATOM 2051 C CA . ALA B 1 95 ? 13.562 -3.385 -16.016 1 95.69 95 ALA B CA 1
ATOM 2052 C C . ALA B 1 95 ? 14.469 -3.201 -17.234 1 95.69 95 ALA B C 1
ATOM 2054 O O . ALA B 1 95 ? 14.625 -4.121 -18.047 1 95.69 95 ALA B O 1
ATOM 2055 N N . LYS B 1 96 ? 15.086 -2.1 -17.359 1 97.81 96 LYS B N 1
ATOM 2056 C CA . LYS B 1 96 ? 15.906 -1.764 -18.516 1 97.81 96 LYS B CA 1
ATOM 2057 C C . LYS B 1 96 ? 17.359 -2.141 -18.297 1 97.81 96 LYS B C 1
ATOM 2059 O O . LYS B 1 96 ? 18.125 -2.299 -19.25 1 97.81 96 LYS B O 1
ATOM 2064 N N . ALA B 1 97 ? 17.797 -2.197 -17.078 1 98.38 97 ALA B N 1
ATOM 2065 C CA . ALA B 1 97 ? 19.203 -2.391 -16.734 1 98.38 97 ALA B CA 1
ATOM 2066 C C . ALA B 1 97 ? 19.578 -3.867 -16.781 1 98.38 97 ALA B C 1
ATOM 2068 O O . ALA B 1 97 ? 18.719 -4.742 -16.719 1 98.38 97 ALA B O 1
ATOM 2069 N N . THR B 1 98 ? 20.844 -4.102 -16.984 1 98.12 98 THR B N 1
ATOM 2070 C CA . THR B 1 98 ? 21.391 -5.449 -16.953 1 98.12 98 THR B CA 1
ATOM 2071 C C . THR B 1 98 ? 22.703 -5.477 -16.156 1 98.12 98 THR B C 1
ATOM 2073 O O . THR B 1 98 ? 23.25 -4.426 -15.836 1 98.12 98 THR B O 1
ATOM 2076 N N . GLY B 1 99 ? 23.094 -6.691 -15.688 1 97.62 99 GLY B N 1
ATOM 2077 C CA . GLY B 1 99 ? 24.391 -6.883 -15.055 1 97.62 99 GLY B CA 1
ATOM 2078 C C . GLY B 1 99 ? 24.531 -6.121 -13.75 1 97.62 99 GLY B C 1
ATOM 2079 O O . GLY B 1 99 ? 23.609 -6.109 -12.93 1 97.62 99 GLY B O 1
ATOM 2080 N N . GLU B 1 100 ? 25.641 -5.512 -13.508 1 98 100 GLU B N 1
ATOM 2081 C CA . GLU B 1 100 ? 26 -4.84 -12.266 1 98 100 GLU B CA 1
ATOM 2082 C C . GLU B 1 100 ? 25.094 -3.648 -12 1 98 100 GLU B C 1
ATOM 2084 O O . GLU B 1 100 ? 24.734 -3.385 -10.852 1 98 100 GLU B O 1
ATOM 2089 N N . GLU B 1 101 ? 24.719 -2.961 -13.078 1 98.38 101 GLU B N 1
ATOM 2090 C CA . GLU B 1 101 ? 23.844 -1.805 -12.914 1 98.38 101 GLU B CA 1
ATOM 2091 C C . GLU B 1 101 ? 22.484 -2.219 -12.352 1 98.38 101 GLU B C 1
ATOM 2093 O O . GLU B 1 101 ? 21.922 -1.532 -11.5 1 98.38 101 GLU B O 1
ATOM 2098 N N . LYS B 1 102 ? 21.969 -3.363 -12.844 1 98.75 102 LYS B N 1
ATOM 2099 C CA . LYS B 1 102 ? 20.703 -3.881 -12.336 1 98.75 102 LYS B CA 1
ATOM 2100 C C . LYS B 1 102 ? 20.797 -4.227 -10.852 1 98.75 102 LYS B C 1
ATOM 2102 O O . LYS B 1 102 ? 19.906 -3.893 -10.07 1 98.75 102 LYS B O 1
ATOM 2107 N N . GLU B 1 103 ? 21.891 -4.82 -10.469 1 98.75 103 GLU B N 1
ATOM 2108 C CA . GLU B 1 103 ? 22.094 -5.207 -9.078 1 98.75 103 GLU B CA 1
ATOM 2109 C C . GLU B 1 103 ? 22.172 -3.98 -8.172 1 98.75 103 GLU B C 1
ATOM 2111 O O . GLU B 1 103 ? 21.594 -3.961 -7.086 1 98.75 103 GLU B O 1
ATOM 2116 N N . GLU B 1 104 ? 22.922 -2.953 -8.648 1 98.88 104 GLU B N 1
ATOM 2117 C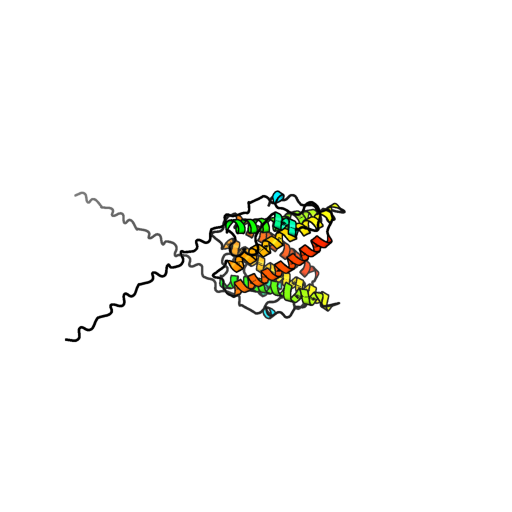 CA . GLU B 1 104 ? 23.062 -1.735 -7.852 1 98.88 104 GLU B CA 1
ATOM 2118 C C . GLU B 1 104 ? 21.734 -1.031 -7.668 1 98.88 104 GLU B C 1
ATOM 2120 O O . GLU B 1 104 ? 21.438 -0.51 -6.586 1 98.88 104 GLU B O 1
ATOM 2125 N N . LEU B 1 105 ? 20.953 -1.055 -8.703 1 98.94 105 LEU B N 1
ATOM 2126 C CA . LEU B 1 105 ? 19.625 -0.435 -8.641 1 98.94 105 LEU B CA 1
ATOM 2127 C C . LEU B 1 105 ? 18.703 -1.218 -7.715 1 98.94 105 LEU B C 1
ATOM 2129 O O . LEU B 1 105 ? 17.875 -0.631 -7.02 1 98.94 105 LEU B O 1
ATOM 2133 N N . GLU B 1 106 ? 18.859 -2.551 -7.703 1 98.94 106 GLU B N 1
ATOM 2134 C CA . GLU B 1 106 ? 18.062 -3.373 -6.801 1 98.94 106 GLU B CA 1
ATOM 2135 C C . GLU B 1 106 ? 18.422 -3.092 -5.344 1 98.94 106 GLU B C 1
ATOM 2137 O O . GLU B 1 106 ? 17.531 -3.033 -4.488 1 98.94 106 GLU B O 1
ATOM 2142 N N . VAL B 1 107 ? 19.672 -2.848 -5.086 1 98.94 107 VAL B N 1
ATOM 2143 C CA . VAL B 1 107 ? 20.078 -2.467 -3.74 1 98.94 107 VAL B CA 1
ATOM 2144 C C . VAL B 1 107 ? 19.516 -1.084 -3.404 1 98.94 107 VAL B C 1
ATOM 2146 O O . VAL B 1 107 ? 19 -0.867 -2.307 1 98.94 107 VAL B O 1
ATOM 2149 N N . GLY B 1 108 ? 19.594 -0.174 -4.375 1 98.94 108 GLY B N 1
ATOM 2150 C CA . GLY B 1 108 ? 19.031 1.154 -4.188 1 98.94 108 GLY B CA 1
ATOM 2151 C C . GLY B 1 108 ? 17.531 1.142 -3.924 1 98.94 108 GLY B C 1
ATOM 2152 O O . GLY B 1 108 ? 17.047 1.897 -3.084 1 98.94 108 GLY B O 1
ATOM 2153 N N . LYS B 1 109 ? 16.891 0.262 -4.598 1 98.94 109 LYS B N 1
ATOM 2154 C CA . LYS B 1 109 ? 15.445 0.12 -4.387 1 98.94 109 LYS B CA 1
ATOM 2155 C C . LYS B 1 109 ? 15.141 -0.383 -2.979 1 98.94 109 LYS B C 1
ATOM 2157 O O . LYS B 1 109 ? 14.188 0.072 -2.344 1 98.94 109 LYS B O 1
ATOM 2162 N N . THR B 1 110 ? 15.93 -1.324 -2.529 1 98.94 110 THR B N 1
ATOM 2163 C CA . THR B 1 110 ? 15.75 -1.828 -1.173 1 98.94 110 THR B CA 1
ATOM 2164 C C . THR B 1 110 ? 15.891 -0.703 -0.153 1 98.94 110 THR B C 1
ATOM 2166 O O . THR B 1 110 ? 15.07 -0.573 0.756 1 98.94 110 THR B O 1
ATOM 2169 N N . LYS B 1 111 ? 16.828 0.144 -0.334 1 98.94 111 LYS B N 1
ATOM 2170 C CA . LYS B 1 111 ? 17.047 1.262 0.581 1 98.94 111 LYS B CA 1
ATOM 2171 C C . LYS B 1 111 ? 15.906 2.273 0.493 1 98.94 111 LYS B C 1
ATOM 2173 O O . LYS B 1 111 ? 15.461 2.809 1.511 1 98.94 111 LYS B O 1
ATOM 2178 N N . ASN B 1 112 ? 15.43 2.533 -0.726 1 98.94 112 ASN B N 1
ATOM 2179 C CA . ASN B 1 112 ? 14.266 3.4 -0.907 1 98.94 112 ASN B CA 1
ATOM 2180 C C . ASN B 1 112 ? 13.039 2.846 -0.196 1 98.94 112 ASN B C 1
ATOM 2182 O O . ASN B 1 112 ? 12.242 3.605 0.36 1 98.94 112 ASN B O 1
ATOM 2186 N N . LYS B 1 113 ? 12.875 1.542 -0.192 1 98.88 113 LYS B N 1
ATOM 2187 C CA . LYS B 1 113 ? 11.75 0.919 0.493 1 98.88 113 LYS B CA 1
ATOM 2188 C C . LYS B 1 113 ? 11.852 1.102 2.004 1 98.88 113 LYS B C 1
ATOM 2190 O O . LYS B 1 113 ? 10.844 1.298 2.684 1 98.88 113 LYS B O 1
ATOM 2195 N N . VAL B 1 114 ? 13.078 0.991 2.514 1 98.94 114 VAL B N 1
ATOM 2196 C CA . VAL B 1 114 ? 13.266 1.261 3.936 1 98.94 114 VAL B CA 1
ATOM 2197 C C . VAL B 1 114 ? 12.844 2.695 4.25 1 98.94 114 VAL B C 1
ATOM 2199 O O . VAL B 1 114 ? 12.156 2.947 5.242 1 98.94 114 VAL B O 1
ATOM 2202 N N . LEU B 1 115 ? 13.219 3.668 3.352 1 98.94 115 LEU B N 1
ATOM 2203 C CA . LEU B 1 115 ? 12.82 5.062 3.498 1 98.94 115 LEU B CA 1
ATOM 2204 C C . LEU B 1 115 ? 11.297 5.195 3.496 1 98.94 115 LEU B C 1
ATOM 2206 O O . LEU B 1 115 ? 10.719 5.711 4.449 1 98.94 115 LEU B O 1
ATOM 2210 N N . LYS B 1 116 ? 10.664 4.664 2.549 1 98.62 116 LYS B N 1
ATOM 2211 C CA . LYS B 1 116 ? 9.219 4.734 2.373 1 98.62 116 LYS B CA 1
ATOM 2212 C C . LYS B 1 116 ? 8.492 4.156 3.582 1 98.62 116 LYS B C 1
ATOM 2214 O O . LYS B 1 116 ? 7.625 4.812 4.16 1 98.62 116 LYS B O 1
ATOM 2219 N N . LEU B 1 117 ? 8.922 2.977 3.992 1 98.81 117 LEU B N 1
ATOM 2220 C CA . LEU B 1 117 ? 8.203 2.232 5.02 1 98.81 117 LEU B CA 1
ATOM 2221 C C . LEU B 1 117 ? 8.438 2.844 6.398 1 98.81 117 LEU B C 1
ATOM 2223 O O . LEU B 1 117 ? 7.531 2.871 7.23 1 98.81 117 LEU B O 1
ATOM 2227 N N . GLN B 1 118 ? 9.641 3.326 6.66 1 98.81 118 GLN B N 1
ATOM 2228 C CA . GLN B 1 118 ? 9.891 3.998 7.934 1 98.81 118 GLN B CA 1
ATOM 2229 C C . GLN B 1 118 ? 9.016 5.238 8.078 1 98.81 118 GLN B C 1
ATOM 2231 O O . GLN B 1 118 ? 8.43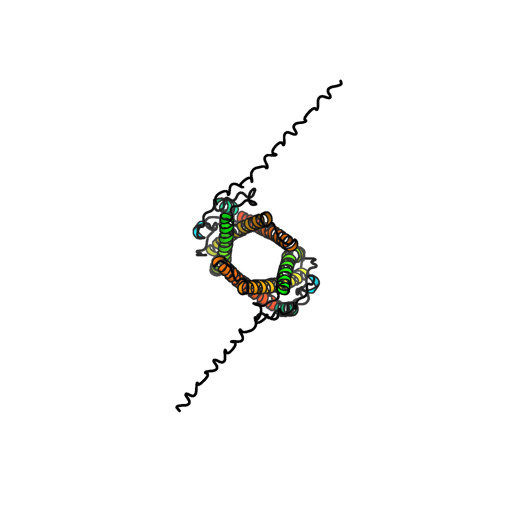 5.469 9.141 1 98.81 118 GLN B O 1
ATOM 2236 N N . LEU B 1 119 ? 8.914 6.02 6.996 1 98.69 119 LEU B N 1
ATOM 2237 C CA . LEU B 1 119 ? 8.102 7.227 7.043 1 98.69 119 LEU B CA 1
ATOM 2238 C C . LEU B 1 119 ? 6.621 6.879 7.145 1 98.69 119 LEU B C 1
ATOM 2240 O O . LEU B 1 119 ? 5.859 7.578 7.816 1 98.69 119 LEU B O 1
ATOM 2244 N N . GLU B 1 120 ? 6.227 5.805 6.551 1 97.75 120 GLU B N 1
ATOM 2245 C CA . GLU B 1 120 ? 4.84 5.363 6.652 1 97.75 120 GLU B CA 1
ATOM 2246 C C . GLU B 1 120 ? 4.508 4.906 8.07 1 97.75 120 GLU B C 1
ATOM 2248 O O . GLU B 1 120 ? 3.439 5.223 8.594 1 97.75 120 GLU B O 1
ATOM 2253 N N . VAL B 1 121 ? 5.359 4.191 8.68 1 98.44 121 VAL B N 1
ATOM 2254 C CA . VAL B 1 121 ? 5.168 3.742 10.055 1 98.44 121 VAL B CA 1
ATOM 2255 C C . VAL B 1 121 ? 5.047 4.949 10.984 1 98.44 121 VAL B C 1
ATOM 2257 O O . VAL B 1 121 ? 4.141 5.012 11.82 1 98.44 121 VAL B O 1
ATOM 2260 N N . GLU B 1 122 ? 5.902 5.953 10.797 1 98.12 122 GLU B N 1
ATOM 2261 C CA . GLU B 1 122 ? 5.852 7.16 11.617 1 98.12 122 GLU B CA 1
ATOM 2262 C C . GLU B 1 122 ? 4.555 7.934 11.383 1 98.12 122 GLU B C 1
ATOM 2264 O O . GLU B 1 122 ? 3.939 8.422 12.328 1 98.12 122 GLU B O 1
ATOM 2269 N N . GLU B 1 123 ? 4.148 8 10.156 1 96.62 123 GLU B N 1
ATOM 2270 C CA . GLU B 1 123 ? 2.881 8.641 9.82 1 96.62 123 GLU B CA 1
ATOM 2271 C C . GLU B 1 123 ? 1.714 7.965 10.531 1 96.62 123 GLU B C 1
ATOM 2273 O O . GLU B 1 123 ? 0.917 8.625 11.203 1 96.62 123 GLU B O 1
ATOM 2278 N N . LEU B 1 124 ? 1.68 6.676 10.477 1 96.25 124 LEU B N 1
ATOM 2279 C CA . LEU B 1 124 ? 0.587 5.906 11.07 1 96.25 124 LEU B CA 1
ATOM 2280 C C . LEU B 1 124 ? 0.607 6.012 12.586 1 96.25 124 LEU B C 1
ATOM 2282 O O . LEU B 1 124 ? -0.445 6.133 13.219 1 96.25 124 LEU B O 1
ATOM 2286 N N . GLN B 1 125 ? 1.767 6.004 13.156 1 97.12 125 GLN B N 1
ATOM 2287 C CA . GLN B 1 125 ? 1.885 6.156 14.609 1 97.12 125 GLN B CA 1
ATOM 2288 C C . GLN B 1 125 ? 1.378 7.523 15.055 1 97.12 125 GLN B C 1
ATOM 2290 O O . GLN B 1 125 ? 0.66 7.625 16.047 1 97.12 125 GLN B O 1
ATOM 2295 N N . ALA B 1 126 ? 1.744 8.531 14.305 1 96.56 126 ALA B N 1
ATOM 2296 C CA . ALA B 1 126 ? 1.301 9.891 14.625 1 96.56 126 ALA B CA 1
ATOM 2297 C C . ALA B 1 126 ? -0.218 10.008 14.531 1 96.56 126 ALA B C 1
ATOM 2299 O O . ALA B 1 126 ? -0.864 10.547 15.43 1 96.56 126 ALA B O 1
ATOM 2300 N N . GLU B 1 127 ? -0.718 9.43 13.508 1 93.12 127 GLU B N 1
ATOM 2301 C CA . GLU B 1 127 ? -2.156 9.523 13.281 1 93.12 127 GLU B CA 1
ATOM 2302 C C . GLU B 1 127 ? -2.934 8.758 14.352 1 93.12 127 GLU B C 1
ATOM 2304 O O . GLU B 1 127 ? -3.965 9.234 14.836 1 93.12 127 GLU B O 1
ATOM 2309 N N . LEU B 1 128 ? -2.482 7.621 14.688 1 94.19 128 LEU B N 1
ATOM 2310 C CA . LEU B 1 128 ? -3.135 6.828 15.727 1 94.19 128 LEU B CA 1
ATOM 2311 C C . LEU B 1 128 ? -3.119 7.562 17.062 1 94.19 128 LEU B C 1
ATOM 2313 O O . LEU B 1 128 ? -4.086 7.5 17.828 1 94.19 128 LEU B O 1
ATOM 2317 N N . ALA B 1 129 ? -2.096 8.328 17.266 1 92.69 129 ALA B N 1
ATOM 2318 C CA . ALA B 1 129 ? -1.931 9.023 18.531 1 92.69 129 ALA B CA 1
ATOM 2319 C C . ALA B 1 129 ? -2.717 10.328 18.547 1 92.69 129 ALA B C 1
ATOM 2321 O O . ALA B 1 129 ? -3.191 10.766 19.609 1 92.69 129 ALA B O 1
ATOM 2322 N N . GLN B 1 130 ? -2.91 10.945 17.422 1 90.62 130 GLN B N 1
ATOM 2323 C CA . GLN B 1 130 ? -3.447 12.305 17.359 1 90.62 130 GLN B CA 1
ATOM 2324 C C . GLN B 1 130 ? -4.949 12.289 17.094 1 90.62 130 GLN B C 1
ATOM 2326 O O . GLN B 1 130 ? -5.652 13.242 17.422 1 90.62 130 GLN B O 1
ATOM 2331 N N . VAL B 1 131 ? -5.402 11.305 16.375 1 82.06 131 VAL B N 1
ATOM 2332 C CA . VAL B 1 131 ? -6.82 11.297 16.031 1 82.06 131 VAL B CA 1
ATOM 2333 C C . VAL B 1 131 ? -7.66 11.023 17.266 1 82.06 131 VAL B C 1
ATOM 2335 O O . VAL B 1 131 ? -7.559 9.953 17.875 1 82.06 131 VAL B O 1
ATOM 2338 N N . LYS B 1 132 ? -8.469 11.961 17.625 1 79.31 132 LYS B N 1
ATOM 2339 C CA . LYS B 1 132 ? -9.258 11.898 18.844 1 79.31 132 LYS B CA 1
ATOM 2340 C C . LYS B 1 132 ? -10.633 11.281 18.594 1 79.31 132 LYS B C 1
ATOM 2342 O O . LYS B 1 132 ? -11.188 10.602 19.453 1 79.31 132 LYS B O 1
ATOM 2347 N N . THR B 1 133 ? -11.156 11.586 17.375 1 82.12 133 THR B N 1
ATOM 2348 C CA . THR B 1 133 ? -12.492 11.102 17.062 1 82.12 133 THR B CA 1
ATOM 2349 C C . THR B 1 133 ? -12.469 10.18 15.844 1 82.12 133 THR B C 1
ATOM 2351 O O . THR B 1 133 ? -11.938 10.539 14.797 1 82.12 133 THR B O 1
ATOM 2354 N N . GLU B 1 134 ? -12.297 8.992 15.992 1 77.88 134 GLU B N 1
ATOM 2355 C CA . GLU B 1 134 ? -12.367 7.969 14.953 1 77.88 134 GLU B CA 1
ATOM 2356 C C . GLU B 1 134 ? -13.234 6.789 15.398 1 77.88 134 GLU B C 1
ATOM 2358 O O . GLU B 1 134 ? -13.266 6.449 16.578 1 77.88 134 GLU B O 1
ATOM 2363 N N . ASN B 1 135 ? -14.07 6.453 14.492 1 80.75 135 ASN B N 1
ATOM 2364 C CA . ASN B 1 135 ? -14.836 5.262 14.852 1 80.75 135 ASN B CA 1
ATOM 2365 C C . ASN B 1 135 ? -13.914 4.074 15.117 1 80.75 135 ASN B C 1
ATOM 2367 O O . ASN B 1 135 ? -12.773 4.043 14.656 1 80.75 135 ASN B O 1
ATOM 2371 N N . ALA B 1 136 ? -14.406 3.254 15.969 1 83.75 136 ALA B N 1
ATOM 2372 C CA . ALA B 1 136 ? -13.641 2.107 16.453 1 83.75 136 ALA B CA 1
ATOM 2373 C C . ALA B 1 136 ? -13.117 1.265 15.289 1 83.75 136 ALA B C 1
ATOM 2375 O O . ALA B 1 136 ? -11.992 0.764 15.328 1 83.75 136 ALA B O 1
ATOM 2376 N N . GLU B 1 137 ? -13.836 1.165 14.234 1 79.31 137 GLU B N 1
ATOM 2377 C CA . GLU B 1 137 ? -13.461 0.35 13.078 1 79.31 137 GLU B CA 1
ATOM 2378 C C . GLU B 1 137 ? -12.281 0.96 12.328 1 79.31 137 GLU B C 1
ATOM 2380 O O . GLU B 1 137 ? -11.344 0.254 11.961 1 79.31 137 GLU B O 1
ATOM 2385 N N . ASP B 1 138 ? -12.344 2.225 12.188 1 80.25 138 ASP B N 1
ATOM 2386 C CA . ASP B 1 138 ? -11.266 2.914 11.484 1 80.25 138 ASP B CA 1
ATOM 2387 C C . ASP B 1 138 ? -9.969 2.873 12.297 1 80.25 138 ASP B C 1
ATOM 2389 O O . ASP B 1 138 ? -8.883 2.732 11.727 1 80.25 138 ASP B O 1
ATOM 2393 N N . LYS B 1 139 ? -10.133 2.947 13.57 1 87.19 139 LYS B N 1
ATOM 2394 C CA . LYS B 1 139 ? -8.969 2.859 14.445 1 87.19 139 LYS B CA 1
ATOM 2395 C C . LYS B 1 139 ? -8.328 1.477 14.367 1 87.19 139 LYS B C 1
ATOM 2397 O O . LYS B 1 139 ? -7.105 1.357 14.266 1 87.19 139 LYS B O 1
ATOM 2402 N N . LYS B 1 140 ? -9.18 0.503 14.359 1 85.44 140 LYS B N 1
ATOM 2403 C CA . LYS B 1 140 ? -8.695 -0.871 14.25 1 85.44 140 LYS B CA 1
ATOM 2404 C C . LYS B 1 140 ? -7.996 -1.104 12.914 1 85.44 140 LYS B C 1
ATOM 2406 O O . LYS B 1 140 ? -6.949 -1.75 12.867 1 85.44 140 LYS B O 1
ATOM 2411 N N . LYS B 1 141 ? -8.539 -0.542 11.914 1 81.75 141 LYS B N 1
ATOM 2412 C CA . LYS B 1 141 ? -7.957 -0.674 10.586 1 81.75 141 LYS B CA 1
ATOM 2413 C C . LYS B 1 141 ? -6.59 0.001 10.516 1 81.75 141 LYS B C 1
ATOM 2415 O O . LYS B 1 141 ? -5.648 -0.546 9.938 1 81.75 141 LYS B O 1
ATOM 2420 N N . ARG B 1 142 ? -6.527 1.114 11.094 1 88.88 142 ARG B N 1
ATOM 2421 C CA . ARG B 1 142 ? -5.262 1.845 11.086 1 88.88 142 ARG B CA 1
ATOM 2422 C C . ARG B 1 142 ? -4.207 1.114 11.906 1 88.88 142 ARG B C 1
ATOM 2424 O O . ARG B 1 142 ? -3.041 1.045 11.508 1 88.88 142 ARG B O 1
ATOM 2431 N N . ALA B 1 143 ? -4.617 0.516 13.016 1 91.38 143 ALA B N 1
ATOM 2432 C CA . ALA B 1 143 ? -3.705 -0.257 13.852 1 91.38 143 ALA B CA 1
ATOM 2433 C C . ALA B 1 143 ? -3.207 -1.5 13.125 1 91.38 143 ALA B C 1
ATOM 2435 O O . ALA B 1 143 ? -2.027 -1.848 13.211 1 91.38 143 ALA B O 1
ATOM 2436 N N . ALA B 1 144 ? -4.09 -2.09 12.406 1 86.94 144 ALA B N 1
ATOM 2437 C CA . ALA B 1 144 ? -3.709 -3.273 11.641 1 86.94 144 ALA B CA 1
ATOM 2438 C C . ALA B 1 144 ?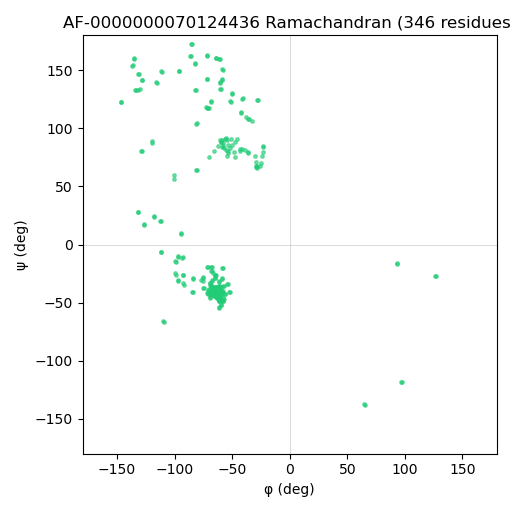 -2.748 -2.91 10.508 1 86.94 144 ALA B C 1
ATOM 2440 O O . ALA B 1 144 ? -1.781 -3.633 10.25 1 86.94 144 ALA B O 1
ATOM 2441 N N . LYS B 1 145 ? -3.049 -1.816 9.875 1 88.5 145 LYS B N 1
ATOM 2442 C CA . LYS B 1 145 ? -2.168 -1.328 8.82 1 88.5 145 LYS B CA 1
ATOM 2443 C C . LYS B 1 145 ? -0.78 -1.005 9.367 1 88.5 145 LYS B C 1
ATOM 2445 O O . LYS B 1 145 ? 0.229 -1.277 8.711 1 88.5 145 LYS B O 1
ATOM 2450 N N . LEU B 1 146 ? -0.698 -0.476 10.547 1 95.31 146 LEU B N 1
ATOM 2451 C CA . LEU B 1 146 ? 0.581 -0.181 11.18 1 95.31 146 LEU B CA 1
ATOM 2452 C C . LEU B 1 146 ? 1.39 -1.457 11.391 1 95.31 146 LEU B C 1
ATOM 2454 O O . LEU B 1 146 ? 2.586 -1.496 11.094 1 95.31 146 LEU B O 1
ATOM 2458 N N . GLU B 1 147 ? 0.735 -2.449 11.852 1 92.75 147 GLU B N 1
ATOM 2459 C CA . GLU B 1 147 ? 1.423 -3.715 12.086 1 92.75 147 GLU B CA 1
ATOM 2460 C C . GLU B 1 147 ? 1.932 -4.32 10.781 1 92.75 147 GLU B C 1
ATOM 2462 O O . GLU B 1 147 ? 3.055 -4.824 10.719 1 92.75 147 GLU B O 1
ATOM 2467 N N . GLU B 1 148 ? 1.14 -4.219 9.797 1 89.56 148 GLU B N 1
ATOM 2468 C CA . GLU B 1 148 ? 1.527 -4.723 8.477 1 89.56 148 GLU B CA 1
ATOM 2469 C C . GLU B 1 148 ? 2.756 -3.992 7.949 1 89.56 148 GLU B C 1
ATOM 2471 O O . GLU B 1 148 ? 3.705 -4.621 7.477 1 89.56 148 GLU B O 1
ATOM 2476 N N . GLU B 1 149 ? 2.66 -2.695 8.047 1 96.06 149 GLU B N 1
ATOM 2477 C CA . GLU B 1 149 ? 3.754 -1.895 7.508 1 96.06 149 GLU B CA 1
ATOM 2478 C C . GLU B 1 149 ? 5.031 -2.082 8.32 1 96.06 149 GLU B C 1
ATOM 2480 O O . GLU B 1 149 ? 6.137 -2.041 7.777 1 96.06 149 GLU B O 1
ATOM 2485 N N . LYS B 1 150 ? 4.898 -2.338 9.586 1 97.44 150 LYS B N 1
ATOM 2486 C CA . LYS B 1 150 ? 6.059 -2.625 10.43 1 97.44 150 LYS B CA 1
ATOM 2487 C C . LYS B 1 150 ? 6.73 -3.928 10.008 1 97.44 150 LYS B C 1
ATOM 2489 O O . LYS B 1 150 ? 7.961 -4.016 9.969 1 97.44 150 LYS B O 1
ATOM 2494 N N . LYS B 1 151 ? 5.934 -4.863 9.68 1 93.5 151 LYS B N 1
ATOM 2495 C CA . LYS B 1 151 ? 6.488 -6.137 9.219 1 93.5 151 LYS B CA 1
ATOM 2496 C C . LYS B 1 151 ? 7.238 -5.965 7.902 1 93.5 151 LYS B C 1
ATOM 2498 O O . LYS B 1 151 ? 8.328 -6.516 7.727 1 93.5 151 LYS B O 1
ATOM 2503 N N . LYS B 1 152 ? 6.691 -5.199 6.984 1 94.75 152 LYS B N 1
ATOM 2504 C CA . LYS B 1 152 ? 7.359 -4.914 5.715 1 94.75 152 LYS B CA 1
ATOM 2505 C C . LYS B 1 152 ? 8.656 -4.141 5.941 1 94.75 152 LYS B C 1
ATOM 2507 O O . LYS B 1 152 ? 9.672 -4.426 5.297 1 94.75 152 LYS B O 1
ATOM 2512 N N . LEU B 1 153 ? 8.555 -3.227 6.84 1 98.75 153 LEU B N 1
ATOM 2513 C CA . LEU B 1 153 ? 9.742 -2.451 7.172 1 98.75 153 LEU B CA 1
ATOM 2514 C C . LEU B 1 153 ? 10.852 -3.359 7.695 1 98.75 153 LEU B C 1
ATOM 2516 O O . LEU B 1 153 ? 11.984 -3.309 7.207 1 98.75 153 LEU B O 1
ATOM 2520 N N . ASP B 1 154 ? 10.492 -4.207 8.625 1 98.19 154 ASP B N 1
ATOM 2521 C CA . ASP B 1 154 ? 11.469 -5.117 9.211 1 98.19 154 ASP B CA 1
ATOM 2522 C C . ASP B 1 154 ? 12.078 -6.031 8.148 1 98.19 154 ASP B C 1
ATOM 2524 O O . ASP B 1 154 ? 13.289 -6.262 8.141 1 98.19 154 ASP B O 1
ATOM 2528 N N . SER B 1 155 ? 11.266 -6.457 7.258 1 97.19 155 SER B N 1
ATOM 2529 C CA . SER B 1 155 ? 11.734 -7.32 6.184 1 97.19 155 SER B CA 1
ATOM 2530 C C . SER B 1 155 ? 12.734 -6.594 5.289 1 97.19 155 SER B C 1
ATOM 2532 O O . SER B 1 155 ? 13.766 -7.152 4.922 1 97.19 155 SER B O 1
ATOM 2534 N N . ASN B 1 156 ? 12.422 -5.363 4.957 1 98.81 156 ASN B N 1
ATOM 2535 C CA . ASN B 1 156 ? 13.289 -4.617 4.051 1 98.81 156 ASN B CA 1
ATOM 2536 C C . ASN B 1 156 ? 14.555 -4.145 4.754 1 98.81 156 ASN B C 1
ATOM 2538 O O . ASN B 1 156 ? 15.617 -4.055 4.137 1 98.81 156 ASN B O 1
ATOM 2542 N N . ILE B 1 157 ? 14.492 -3.916 6.055 1 98.94 157 ILE B N 1
ATOM 2543 C CA . ILE B 1 157 ? 15.688 -3.623 6.84 1 98.94 157 ILE B CA 1
ATOM 2544 C C . ILE B 1 157 ? 16.625 -4.832 6.824 1 98.94 157 ILE B C 1
ATOM 2546 O O . ILE B 1 157 ? 17.828 -4.684 6.637 1 98.94 157 ILE B O 1
ATOM 2550 N N . ASN B 1 158 ? 16.031 -6.004 7.016 1 98.81 158 ASN B N 1
ATOM 2551 C CA . ASN B 1 158 ? 16.828 -7.223 6.996 1 98.81 158 ASN B CA 1
ATOM 2552 C C . ASN B 1 158 ? 17.453 -7.457 5.625 1 98.81 158 ASN B C 1
ATOM 2554 O O . ASN B 1 158 ? 18.625 -7.852 5.531 1 98.81 158 ASN B O 1
ATOM 2558 N N . LEU B 1 159 ? 16.703 -7.215 4.57 1 98.81 159 LEU B N 1
ATOM 2559 C CA . LEU B 1 159 ? 17.234 -7.352 3.221 1 98.81 159 LEU B CA 1
ATOM 2560 C C . LEU B 1 159 ? 18.359 -6.352 2.98 1 98.81 159 LEU B C 1
ATOM 2562 O O . LEU B 1 159 ? 19.375 -6.68 2.344 1 98.81 159 LEU B O 1
ATOM 2566 N N . ASP B 1 160 ? 18.172 -5.125 3.443 1 98.94 160 ASP B N 1
ATOM 2567 C CA . ASP B 1 160 ? 19.219 -4.125 3.326 1 98.94 160 ASP B CA 1
ATOM 2568 C C . ASP B 1 160 ? 20.5 -4.578 4.047 1 98.94 160 ASP B C 1
ATOM 2570 O O . ASP B 1 160 ? 21.594 -4.418 3.529 1 98.94 160 ASP B O 1
ATOM 2574 N N . LYS B 1 161 ? 20.359 -5.137 5.246 1 98.94 161 LYS B N 1
ATOM 2575 C CA . LYS B 1 161 ? 21.516 -5.641 6.004 1 98.94 161 LYS B CA 1
ATOM 2576 C C . LYS B 1 161 ? 22.219 -6.758 5.246 1 98.94 161 LYS B C 1
ATOM 2578 O O . LYS B 1 161 ? 23.453 -6.852 5.277 1 98.94 161 LYS B O 1
ATOM 2583 N N . LYS B 1 162 ? 21.5 -7.605 4.539 1 98.81 162 LYS B N 1
ATOM 2584 C CA . LYS B 1 162 ? 22.094 -8.664 3.73 1 98.81 162 LYS B CA 1
ATOM 2585 C C . LYS B 1 162 ? 22.859 -8.086 2.547 1 98.81 162 LYS B C 1
ATOM 2587 O O . LYS B 1 162 ? 23.75 -8.742 1.996 1 98.81 162 LYS B O 1
ATOM 2592 N N . ASN B 1 163 ? 22.562 -6.879 2.207 1 98.81 163 ASN B N 1
ATOM 2593 C CA . ASN B 1 163 ? 23.219 -6.199 1.098 1 98.81 163 ASN B CA 1
ATOM 2594 C C . ASN B 1 163 ? 24.391 -5.348 1.579 1 98.81 163 ASN B C 1
ATOM 2596 O O . ASN B 1 163 ? 24.938 -4.547 0.818 1 98.81 163 ASN B O 1
ATOM 2600 N N . ALA B 1 164 ? 24.75 -5.508 2.859 1 98.88 164 ALA B N 1
ATOM 2601 C CA . ALA B 1 164 ? 25.797 -4.668 3.42 1 98.88 164 ALA B CA 1
ATOM 2602 C C . ALA B 1 164 ? 27.047 -4.695 2.543 1 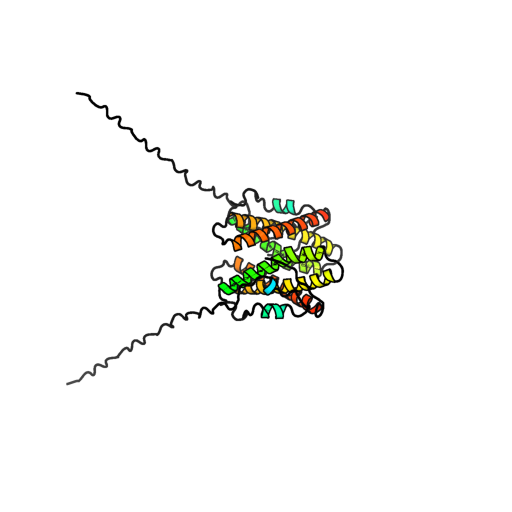98.88 164 ALA B C 1
ATOM 2604 O O . ALA B 1 164 ? 27.531 -5.766 2.162 1 98.88 164 ALA B O 1
ATOM 2605 N N . GLY B 1 165 ? 27.422 -3.537 2.152 1 98.81 165 GLY B N 1
ATOM 2606 C CA . GLY B 1 165 ? 28.672 -3.396 1.411 1 98.81 165 GLY B CA 1
ATOM 2607 C C . GLY B 1 165 ? 28.469 -3.453 -0.092 1 98.81 165 GLY B C 1
ATOM 2608 O O . GLY B 1 165 ? 29.375 -3.074 -0.853 1 98.81 165 GLY B O 1
ATOM 2609 N N . LYS B 1 166 ? 27.344 -3.934 -0.577 1 98.81 166 LYS B N 1
ATOM 2610 C CA . LYS B 1 166 ?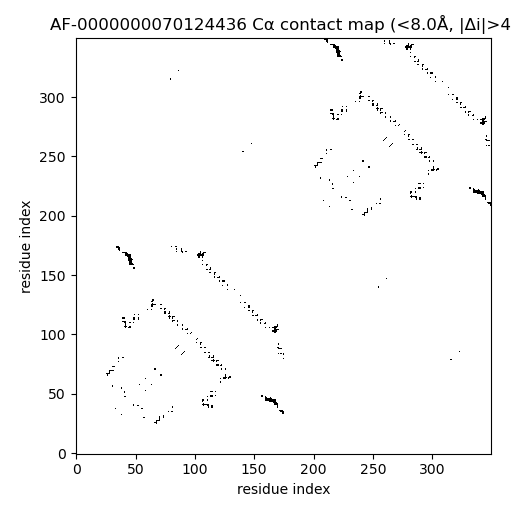 27.062 -3.943 -2.01 1 98.81 166 LYS B CA 1
ATOM 2611 C C . LYS B 1 166 ? 26.781 -2.535 -2.525 1 98.81 166 LYS B C 1
ATOM 2613 O O . LYS B 1 166 ? 26.125 -1.741 -1.854 1 98.81 166 LYS B O 1
ATOM 2618 N N . LYS B 1 167 ? 27.25 -2.254 -3.713 1 98.88 167 LYS B N 1
ATOM 2619 C CA . LYS B 1 167 ? 27.016 -0.959 -4.348 1 98.88 167 LYS B CA 1
ATOM 2620 C C . LYS B 1 167 ? 25.531 -0.702 -4.543 1 98.88 167 LYS B C 1
ATOM 2622 O O . LYS B 1 167 ? 24.781 -1.608 -4.918 1 98.88 167 LYS B O 1
ATOM 2627 N N . SER B 1 168 ? 25.172 0.504 -4.289 1 98.88 168 SER B N 1
ATOM 2628 C CA . SER B 1 168 ? 23.781 0.948 -4.379 1 98.88 168 SER B CA 1
ATOM 2629 C C . SER B 1 168 ? 23.656 2.199 -5.242 1 98.88 168 SER B C 1
ATOM 2631 O O . SER B 1 168 ? 24.484 3.113 -5.141 1 98.88 168 SER B O 1
ATOM 2633 N N . LYS B 1 169 ? 22.609 2.23 -6.008 1 98.75 169 LYS B N 1
ATOM 2634 C CA . LYS B 1 169 ? 22.422 3.342 -6.938 1 98.75 169 LYS B CA 1
ATOM 2635 C C . LYS B 1 169 ? 20.984 3.873 -6.871 1 98.75 169 LYS B C 1
ATOM 2637 O O . LYS B 1 169 ? 20.031 3.098 -6.895 1 98.75 169 LYS B O 1
ATOM 2642 N N . SER B 1 170 ? 20.938 5.176 -6.793 1 98.44 170 SER B N 1
ATOM 2643 C CA . SER B 1 170 ? 19.641 5.844 -6.82 1 98.44 170 SER B CA 1
ATOM 2644 C C . SER B 1 170 ? 19.172 6.082 -8.25 1 98.44 170 SER B C 1
ATOM 2646 O O . SER B 1 170 ? 19.859 5.719 -9.203 1 98.44 170 SER B O 1
ATOM 2648 N N . VAL B 1 171 ? 17.953 6.539 -8.367 1 98.12 171 VAL B N 1
ATOM 2649 C CA . VAL B 1 171 ? 17.406 6.965 -9.648 1 98.12 171 VAL B CA 1
ATOM 2650 C C . VAL B 1 171 ? 17.219 8.484 -9.656 1 98.12 171 VAL B C 1
ATOM 2652 O O . VAL B 1 171 ? 17 9.094 -8.609 1 98.12 171 VAL B O 1
ATOM 2655 N N . ALA B 1 172 ? 17.359 9.039 -10.789 1 90.62 172 ALA B N 1
ATOM 2656 C CA . ALA B 1 172 ? 16.953 10.43 -10.945 1 90.62 172 ALA B CA 1
ATOM 2657 C C . ALA B 1 172 ? 15.438 10.562 -10.945 1 90.62 172 ALA B C 1
ATOM 2659 O O . ALA B 1 172 ? 14.75 9.961 -11.773 1 90.62 172 ALA B O 1
ATOM 2660 N N . PHE B 1 173 ? 14.961 11.289 -9.969 1 91.94 173 PHE B N 1
ATOM 2661 C CA . PHE B 1 173 ? 13.516 11.391 -9.828 1 91.94 173 PHE B CA 1
ATOM 2662 C C . PHE B 1 173 ? 13.109 12.758 -9.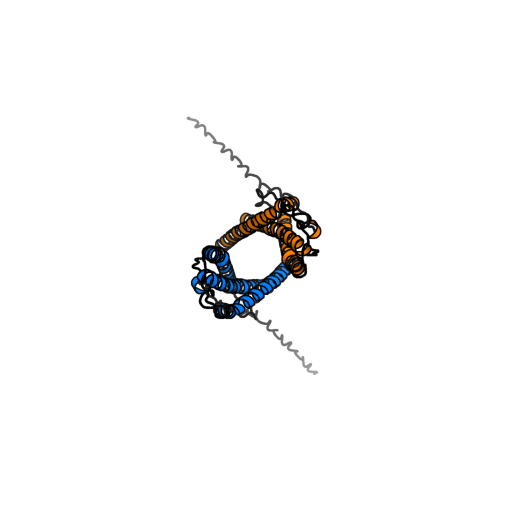289 1 91.94 173 PHE B C 1
ATOM 2664 O O . PHE B 1 173 ? 13.633 13.211 -8.273 1 91.94 173 PHE B O 1
ATOM 2671 N N . ASN B 1 174 ? 12.203 13.484 -10.125 1 83 174 ASN B N 1
ATOM 2672 C CA . ASN B 1 174 ? 11.695 14.781 -9.703 1 83 174 ASN B CA 1
ATOM 2673 C C . ASN B 1 174 ? 10.289 14.68 -9.133 1 83 174 ASN B C 1
ATOM 2675 O O . ASN B 1 174 ? 9.352 14.305 -9.844 1 83 174 ASN B O 1
ATOM 2679 N N . GLY B 1 175 ? 9.984 14.023 -8.273 1 69.19 175 GLY B N 1
ATOM 2680 C CA . GLY B 1 175 ? 8.789 13.789 -7.48 1 69.19 175 GLY B CA 1
ATOM 2681 C C . GLY B 1 175 ? 7.59 14.586 -7.961 1 69.19 175 GLY B C 1
ATOM 2682 O O . GLY B 1 175 ? 7.742 15.57 -8.68 1 69.19 175 GLY B O 1
#

pLDDT: mean 85.66, std 21.69, range [29.5, 98.94]

Radius of gyration: 29.68 Å; Cα contacts (8 Å, |Δi|>4): 424; chains: 2; bounding box: 91×94×106 Å